Protein AF-A0A6G7Z1Z3-F1 (afdb_monomer)

Radius of gyration: 27.15 Å; Cα contacts (8 Å, |Δi|>4): 662; chains: 1; bounding box: 55×38×84 Å

Structure (mmCIF, N/CA/C/O backbone):
data_AF-A0A6G7Z1Z3-F1
#
_entry.id   AF-A0A6G7Z1Z3-F1
#
loop_
_atom_site.group_PDB
_atom_site.id
_atom_site.type_symbol
_atom_site.label_atom_id
_atom_site.label_alt_id
_atom_site.label_comp_id
_atom_site.label_asym_id
_atom_site.label_entity_id
_atom_site.label_seq_id
_atom_site.pdbx_PDB_ins_code
_atom_site.Cartn_x
_atom_site.Cartn_y
_atom_site.Cartn_z
_atom_site.occupancy
_atom_site.B_iso_or_equiv
_atom_site.auth_seq_id
_atom_site.auth_comp_id
_atom_site.auth_asym_id
_atom_site.auth_atom_id
_atom_site.pdbx_PDB_model_num
ATOM 1 N N . MET A 1 1 ? 10.484 -21.805 -19.078 1.00 59.44 1 MET A N 1
ATOM 2 C CA . MET A 1 1 ? 10.162 -20.365 -18.979 1.00 59.44 1 MET A CA 1
ATOM 3 C C . MET A 1 1 ? 9.114 -20.215 -17.897 1.00 59.44 1 MET A C 1
ATOM 5 O O . MET A 1 1 ? 8.210 -21.042 -17.858 1.00 59.44 1 MET A O 1
ATOM 9 N N . THR A 1 2 ? 9.257 -19.247 -16.996 1.00 72.44 2 THR A N 1
ATOM 10 C CA . THR A 1 2 ? 8.238 -18.978 -15.974 1.00 72.44 2 THR A CA 1
ATOM 11 C C . THR A 1 2 ? 6.955 -18.505 -16.656 1.00 72.44 2 THR A C 1
ATOM 13 O O . THR A 1 2 ? 7.028 -17.717 -17.598 1.00 72.44 2 THR A O 1
ATOM 16 N N . ALA A 1 3 ? 5.796 -19.005 -16.225 1.00 88.25 3 ALA A N 1
ATOM 17 C CA . ALA A 1 3 ? 4.517 -18.571 -16.777 1.00 88.25 3 ALA A CA 1
ATOM 18 C C . ALA A 1 3 ? 4.309 -17.073 -16.505 1.00 88.25 3 ALA A C 1
ATOM 20 O O . ALA A 1 3 ? 4.521 -16.610 -15.384 1.00 88.25 3 ALA A O 1
ATOM 21 N N . LEU A 1 4 ? 3.923 -16.322 -17.537 1.00 92.00 4 LEU A N 1
ATOM 22 C CA . LEU A 1 4 ? 3.578 -14.911 -17.395 1.00 92.00 4 LEU A CA 1
ATOM 23 C C . LEU A 1 4 ? 2.209 -14.771 -16.716 1.00 92.00 4 LEU A C 1
ATOM 25 O O . LEU A 1 4 ? 1.325 -15.604 -16.916 1.00 92.00 4 LEU A O 1
ATOM 29 N N . VAL A 1 5 ? 2.032 -13.695 -15.958 1.00 93.56 5 VAL A N 1
ATOM 30 C CA . VAL A 1 5 ? 0.804 -13.361 -15.229 1.00 93.56 5 VAL A CA 1
ATOM 31 C C . VAL A 1 5 ? 0.096 -12.216 -15.942 1.00 93.56 5 VAL A C 1
ATOM 33 O O . VAL A 1 5 ? 0.730 -11.224 -16.305 1.00 93.56 5 VAL A O 1
ATOM 36 N N . GLU A 1 6 ? -1.210 -12.354 -16.154 1.00 94.88 6 GLU A N 1
ATOM 37 C CA . GLU A 1 6 ? -2.049 -11.298 -16.721 1.00 94.88 6 GLU A CA 1
ATOM 38 C C . GLU A 1 6 ? -2.340 -10.226 -15.664 1.00 94.88 6 GLU A C 1
ATOM 40 O O . GLU A 1 6 ? -2.821 -10.534 -14.577 1.00 94.88 6 GLU A O 1
ATOM 45 N N . VAL A 1 7 ? -2.024 -8.970 -15.982 1.00 93.81 7 VAL A N 1
ATOM 46 C CA . VAL A 1 7 ? -2.211 -7.811 -15.086 1.00 93.81 7 VAL A CA 1
ATOM 47 C C . VAL A 1 7 ? -3.217 -6.796 -15.624 1.00 93.81 7 VAL A C 1
ATOM 49 O O . VAL A 1 7 ? -3.712 -5.955 -14.879 1.00 93.81 7 VAL A O 1
ATOM 52 N N . ALA A 1 8 ? -3.534 -6.877 -16.915 1.00 91.00 8 ALA A N 1
ATOM 53 C CA . ALA A 1 8 ? -4.652 -6.193 -17.544 1.00 91.00 8 ALA A CA 1
ATOM 54 C C . ALA A 1 8 ? -5.062 -6.954 -18.811 1.00 91.00 8 ALA A C 1
ATOM 56 O O . ALA A 1 8 ? -4.273 -7.733 -19.327 1.00 91.00 8 ALA A O 1
ATOM 57 N N . SER A 1 9 ? -6.260 -6.657 -19.314 1.00 87.88 9 SER A N 1
ATOM 58 C CA . SER A 1 9 ? -6.684 -6.644 -20.722 1.00 87.88 9 SER A CA 1
ATOM 59 C C . SER A 1 9 ? -5.787 -7.115 -21.870 1.00 87.88 9 SER A C 1
ATOM 61 O O . SER A 1 9 ? -5.909 -6.392 -22.840 1.00 87.88 9 SER A O 1
ATOM 63 N N . ASP A 1 10 ? -5.065 -8.251 -21.868 1.00 87.38 10 ASP A N 1
ATOM 64 C CA . ASP A 1 10 ? -4.018 -8.666 -22.854 1.00 87.38 10 ASP A CA 1
ATOM 65 C C . ASP A 1 10 ? -2.555 -8.363 -22.450 1.00 87.38 10 ASP A C 1
ATOM 67 O O . ASP A 1 10 ? -1.608 -8.681 -23.175 1.00 87.38 10 ASP A O 1
ATOM 71 N N . ARG A 1 11 ? -2.342 -7.751 -21.285 1.00 94.00 11 ARG A N 1
ATOM 72 C CA . ARG A 1 11 ? -1.031 -7.352 -20.772 1.00 94.00 11 ARG A CA 1
ATOM 73 C C . ARG A 1 11 ? -0.548 -8.373 -19.767 1.00 94.00 11 ARG A C 1
ATOM 75 O O . ARG A 1 11 ? -1.181 -8.622 -18.740 1.00 94.00 11 ARG A O 1
ATOM 82 N N . ARG A 1 12 ? 0.619 -8.934 -20.056 1.00 95.50 12 ARG A N 1
ATOM 83 C CA . ARG A 1 12 ? 1.263 -9.933 -19.210 1.00 95.50 12 ARG A CA 1
ATOM 84 C C . ARG A 1 12 ? 2.611 -9.437 -18.720 1.00 95.50 12 ARG A C 1
ATOM 86 O O . ARG A 1 12 ? 3.274 -8.674 -19.422 1.00 95.50 12 ARG A O 1
ATOM 93 N N . LEU A 1 13 ? 3.022 -9.887 -17.544 1.00 95.81 13 LEU A N 1
ATOM 94 C CA . LEU A 1 13 ? 4.323 -9.616 -16.929 1.00 95.81 13 LEU A CA 1
ATOM 95 C C . LEU A 1 13 ? 4.897 -10.911 -16.343 1.00 95.81 13 LEU A C 1
ATOM 97 O O . LEU A 1 13 ? 4.166 -11.882 -16.139 1.00 95.81 13 LEU A O 1
ATOM 101 N N . ALA A 1 14 ? 6.196 -10.945 -16.050 1.00 93.81 14 ALA A N 1
ATOM 102 C CA . ALA A 1 14 ? 6.745 -12.028 -15.236 1.00 93.81 14 ALA A CA 1
ATOM 103 C C . ALA A 1 14 ? 6.134 -11.987 -13.816 1.00 93.81 14 ALA A C 1
ATOM 105 O O . ALA A 1 14 ? 5.700 -10.918 -13.382 1.00 93.81 14 ALA A O 1
ATOM 106 N N . PRO A 1 15 ? 6.095 -13.104 -13.061 1.00 91.38 15 PRO A N 1
ATOM 107 C CA . PRO A 1 15 ? 5.333 -13.162 -11.809 1.00 91.38 15 PRO A CA 1
ATOM 108 C C . PRO A 1 15 ? 5.695 -12.106 -10.760 1.00 91.38 15 PRO A C 1
ATOM 110 O O . PRO A 1 15 ? 4.797 -11.503 -10.182 1.00 91.38 15 PRO A O 1
ATOM 113 N N . ALA A 1 16 ? 6.987 -11.854 -10.528 1.00 88.94 16 ALA A N 1
ATOM 114 C CA . ALA A 1 16 ? 7.417 -10.849 -9.553 1.00 88.94 16 ALA A CA 1
ATOM 115 C C . ALA A 1 16 ? 7.032 -9.415 -9.988 1.00 88.94 16 ALA A C 1
ATOM 117 O O . ALA A 1 16 ? 6.306 -8.764 -9.235 1.00 88.94 16 ALA A O 1
ATOM 118 N N . PRO A 1 17 ? 7.378 -8.948 -11.210 1.00 93.81 17 PRO A N 1
ATOM 119 C CA . PRO A 1 17 ? 6.872 -7.672 -11.715 1.00 93.81 17 PRO A CA 1
ATOM 120 C C . PRO A 1 17 ? 5.338 -7.568 -11.681 1.00 93.81 17 PRO A C 1
ATOM 122 O O . PRO A 1 17 ? 4.797 -6.536 -11.289 1.00 93.81 17 PRO A O 1
ATOM 125 N N . ALA A 1 18 ? 4.620 -8.638 -12.040 1.00 94.12 18 ALA A N 1
ATOM 126 C CA . ALA A 1 18 ? 3.159 -8.662 -12.008 1.00 94.12 18 ALA A CA 1
ATOM 127 C C . ALA A 1 18 ? 2.607 -8.427 -10.598 1.00 94.12 18 ALA A C 1
ATOM 129 O O . ALA A 1 18 ? 1.737 -7.578 -10.412 1.00 94.12 18 ALA A O 1
ATOM 130 N N . SER A 1 19 ? 3.145 -9.144 -9.609 1.00 88.88 19 SER A N 1
ATOM 131 C CA . SER A 1 19 ? 2.764 -8.997 -8.204 1.00 88.88 19 SER A CA 1
ATOM 132 C C . SER A 1 19 ? 2.990 -7.569 -7.707 1.00 88.88 19 SER A C 1
ATOM 134 O O . SER A 1 19 ? 2.113 -6.988 -7.072 1.00 88.88 19 SER A O 1
ATOM 136 N N . ASP A 1 20 ? 4.143 -6.978 -8.020 1.00 90.75 20 ASP A N 1
ATOM 137 C CA . ASP A 1 20 ? 4.467 -5.618 -7.591 1.00 90.75 20 ASP A CA 1
ATOM 138 C C . ASP A 1 20 ? 3.619 -4.551 -8.304 1.00 90.75 20 ASP A C 1
ATOM 140 O O . ASP A 1 20 ? 3.225 -3.563 -7.683 1.00 90.75 20 ASP A O 1
ATOM 144 N N . TYR A 1 21 ? 3.287 -4.749 -9.586 1.00 94.19 21 TYR A N 1
ATOM 145 C CA . TYR A 1 21 ? 2.355 -3.877 -10.307 1.00 94.19 21 TYR A CA 1
ATOM 146 C C . TYR A 1 21 ? 0.944 -3.930 -9.703 1.00 94.19 21 TYR A C 1
ATOM 148 O O . TYR A 1 21 ? 0.348 -2.887 -9.441 1.00 94.19 21 TYR A O 1
ATOM 156 N N . LEU A 1 22 ? 0.421 -5.129 -9.426 1.00 92.00 22 LEU A N 1
ATOM 157 C CA . LEU A 1 22 ? -0.894 -5.295 -8.800 1.00 92.00 22 LEU A CA 1
ATOM 158 C C . LEU A 1 22 ? -0.929 -4.678 -7.394 1.00 92.00 22 LEU A C 1
ATOM 160 O O . LEU A 1 22 ? -1.883 -3.974 -7.065 1.00 92.00 22 LEU A O 1
ATOM 164 N N . ARG A 1 23 ? 0.146 -4.829 -6.606 1.00 86.06 23 ARG A N 1
ATOM 165 C CA . ARG A 1 23 ? 0.277 -4.168 -5.296 1.00 86.06 23 ARG A CA 1
ATOM 166 C C . ARG A 1 23 ? 0.253 -2.642 -5.419 1.00 86.06 23 ARG A C 1
ATOM 168 O O . ARG A 1 23 ? -0.360 -1.970 -4.593 1.00 86.06 23 ARG A O 1
ATOM 175 N N . ALA A 1 24 ? 0.874 -2.077 -6.457 1.00 90.19 24 ALA A N 1
ATOM 176 C CA . ALA A 1 24 ? 0.793 -0.642 -6.720 1.00 90.19 24 ALA A CA 1
ATOM 177 C C . ALA A 1 24 ? -0.657 -0.192 -6.992 1.00 90.19 24 ALA A C 1
ATOM 179 O O . ALA A 1 24 ? -1.088 0.828 -6.448 1.00 90.19 24 ALA A O 1
ATOM 180 N N . LEU A 1 25 ? -1.433 -0.965 -7.767 1.00 92.38 25 LEU A N 1
ATOM 181 C CA . LEU A 1 25 ? -2.852 -0.674 -8.026 1.00 92.38 25 LEU A CA 1
ATOM 182 C C . LEU A 1 25 ? -3.694 -0.705 -6.744 1.00 92.38 25 LEU A C 1
ATOM 184 O O . LEU A 1 25 ? -4.474 0.216 -6.500 1.00 92.38 25 LEU A O 1
ATOM 188 N N . GLU A 1 26 ? -3.507 -1.719 -5.895 1.00 83.06 26 GLU A N 1
ATOM 189 C CA . GLU A 1 26 ? -4.196 -1.830 -4.598 1.00 83.06 26 GLU A CA 1
ATOM 190 C C . GLU A 1 26 ? -3.936 -0.619 -3.688 1.00 83.06 26 GLU A C 1
ATOM 192 O O . GLU A 1 26 ? -4.795 -0.215 -2.899 1.00 83.06 26 GLU A O 1
ATOM 197 N N . LEU A 1 27 ? -2.767 0.007 -3.838 1.00 79.94 27 LEU A N 1
ATOM 198 C CA . LEU A 1 27 ? -2.336 1.169 -3.063 1.00 79.94 27 LEU A CA 1
ATOM 199 C C . LEU A 1 27 ? -2.654 2.512 -3.728 1.00 79.94 27 LEU A C 1
ATOM 201 O O . LEU A 1 27 ? -2.237 3.565 -3.238 1.00 79.94 27 LEU A O 1
ATOM 205 N N . GLY A 1 28 ? -3.470 2.483 -4.783 1.00 86.88 28 GLY A N 1
ATOM 206 C CA . GLY A 1 28 ? -4.055 3.666 -5.401 1.00 86.88 28 GLY A CA 1
ATOM 207 C C . GLY A 1 28 ? -3.309 4.178 -6.627 1.00 86.88 28 GLY A C 1
ATOM 208 O O . GLY A 1 28 ? -3.592 5.298 -7.059 1.00 86.88 28 GLY A O 1
ATOM 209 N N . ALA A 1 29 ? -2.384 3.402 -7.202 1.00 92.56 29 ALA A N 1
ATOM 210 C CA . ALA A 1 29 ? -1.885 3.703 -8.536 1.00 92.56 29 ALA A CA 1
ATOM 211 C C . ALA A 1 29 ? -3.054 3.654 -9.537 1.00 92.56 29 ALA A C 1
ATOM 213 O O . ALA A 1 29 ? -3.810 2.677 -9.546 1.00 92.56 29 ALA A O 1
ATOM 214 N N . PRO A 1 30 ? -3.235 4.678 -10.390 1.00 95.56 30 PRO A N 1
ATOM 215 C CA . PRO A 1 30 ? -4.204 4.591 -11.470 1.00 95.56 30 PRO A CA 1
ATOM 216 C C . PRO A 1 30 ? -3.887 3.386 -12.373 1.00 95.56 30 PRO A C 1
ATOM 218 O O . PRO A 1 30 ? -2.711 3.140 -12.655 1.00 95.56 30 PRO A O 1
ATOM 221 N N . PRO A 1 31 ? -4.895 2.638 -12.851 1.00 94.56 31 PRO A N 1
ATOM 222 C CA . PRO A 1 31 ? -4.656 1.560 -13.799 1.00 94.56 31 PRO A CA 1
ATOM 223 C C . PRO A 1 31 ? -4.208 2.128 -15.149 1.00 94.56 31 PRO A C 1
ATOM 225 O O . PRO A 1 31 ? -4.584 3.238 -15.532 1.00 94.56 31 PRO A O 1
ATOM 228 N N . GLY A 1 32 ? -3.434 1.346 -15.897 1.00 94.88 32 GLY A N 1
ATOM 229 C CA . GLY A 1 32 ? -3.027 1.707 -17.252 1.00 94.88 32 GLY A CA 1
ATOM 230 C C . GLY A 1 32 ? -1.699 1.079 -17.645 1.00 94.88 32 GLY A C 1
ATOM 231 O O . GLY A 1 32 ? -0.694 1.262 -16.963 1.00 94.88 32 GLY A O 1
ATOM 232 N N . ILE A 1 33 ? -1.702 0.360 -18.765 1.00 96.12 33 ILE A N 1
ATOM 233 C CA . ILE A 1 33 ? -0.509 -0.193 -19.408 1.00 96.12 33 ILE A CA 1
ATOM 234 C C . ILE A 1 33 ? -0.691 -0.038 -20.916 1.00 96.12 33 ILE A C 1
ATOM 236 O O . ILE A 1 33 ? -1.582 -0.645 -21.511 1.00 96.12 33 ILE A O 1
ATOM 240 N N . THR A 1 34 ? 0.179 0.743 -21.545 1.00 94.56 34 THR A N 1
ATOM 241 C CA . THR A 1 34 ? 0.229 0.871 -23.003 1.00 94.56 34 THR A CA 1
ATOM 242 C C . THR A 1 34 ? 0.891 -0.358 -23.621 1.00 94.56 34 THR A C 1
ATOM 244 O O . THR A 1 34 ? 0.380 -0.892 -24.602 1.00 94.56 34 THR A O 1
ATOM 247 N N . SER A 1 35 ? 1.990 -0.835 -23.028 1.00 93.50 35 SER A N 1
ATOM 248 C CA . SER A 1 35 ? 2.729 -2.024 -23.478 1.00 93.50 35 SER A CA 1
ATOM 249 C C . SER A 1 35 ? 3.392 -2.728 -22.285 1.00 93.50 35 SER A C 1
ATOM 251 O O . SER A 1 35 ? 3.789 -2.073 -21.327 1.00 93.50 35 SER A O 1
ATOM 253 N N . ALA A 1 36 ? 3.457 -4.061 -22.307 1.00 93.81 36 ALA A N 1
ATOM 254 C CA . ALA A 1 36 ? 4.053 -4.894 -21.253 1.00 93.81 36 ALA A CA 1
ATOM 255 C C . ALA A 1 36 ? 4.900 -5.993 -21.900 1.00 93.81 36 ALA A C 1
ATOM 257 O O . ALA A 1 36 ? 5.771 -5.665 -22.700 1.00 93.81 36 ALA A O 1
ATOM 258 N N . THR A 1 37 ? 4.668 -7.279 -21.616 1.00 93.69 37 THR A N 1
ATOM 259 C CA . THR A 1 37 ? 5.417 -8.325 -22.321 1.00 93.69 37 THR A CA 1
ATOM 260 C C . THR A 1 37 ? 5.184 -8.247 -23.828 1.00 93.69 37 THR A C 1
ATOM 262 O O . THR A 1 37 ? 4.038 -8.118 -24.254 1.00 93.69 37 THR A O 1
ATOM 265 N N . ARG A 1 38 ? 6.258 -8.355 -24.614 1.00 91.00 38 ARG A N 1
ATOM 266 C CA . ARG A 1 38 ? 6.203 -8.469 -26.079 1.00 91.00 38 ARG A CA 1
ATOM 267 C C . ARG A 1 38 ? 6.671 -9.846 -26.508 1.00 91.00 38 ARG A C 1
ATOM 269 O O . ARG A 1 38 ? 7.649 -10.364 -25.964 1.00 91.00 38 ARG A O 1
ATOM 276 N N . ASP A 1 39 ? 5.998 -10.416 -27.498 1.00 90.56 39 ASP A N 1
ATOM 277 C CA . ASP A 1 39 ? 6.482 -11.632 -28.149 1.00 90.56 39 ASP A CA 1
ATOM 278 C C . ASP A 1 39 ? 7.799 -11.329 -28.898 1.00 90.56 39 ASP A C 1
ATOM 280 O O . ASP A 1 39 ? 7.933 -10.242 -29.474 1.00 90.56 39 ASP A O 1
ATOM 284 N N . PRO A 1 40 ? 8.778 -12.251 -28.945 1.00 91.19 40 PRO A N 1
ATOM 285 C CA . PRO A 1 40 ? 9.987 -12.063 -29.746 1.00 91.19 40 PRO A CA 1
ATOM 286 C C . PRO A 1 40 ? 9.718 -11.638 -31.202 1.00 91.19 40 PRO A C 1
ATOM 288 O O . PRO A 1 40 ? 10.450 -10.812 -31.749 1.00 91.19 40 PRO A O 1
ATOM 291 N N . ALA A 1 41 ? 8.657 -12.140 -31.840 1.00 92.88 41 ALA A N 1
ATOM 292 C CA . ALA A 1 41 ? 8.271 -11.744 -33.194 1.00 92.88 41 ALA A CA 1
ATOM 293 C C . ALA A 1 41 ? 7.771 -10.290 -33.265 1.00 92.88 41 ALA A C 1
ATOM 295 O O . ALA A 1 41 ? 8.093 -9.561 -34.209 1.00 92.88 41 ALA A O 1
ATOM 296 N N . GLU A 1 42 ? 7.028 -9.840 -32.253 1.00 91.31 42 GLU A N 1
ATOM 297 C CA . GLU A 1 42 ? 6.586 -8.449 -32.119 1.00 91.31 42 GLU A CA 1
ATOM 298 C C . GLU A 1 42 ? 7.781 -7.512 -31.897 1.00 91.31 42 GLU A C 1
ATOM 300 O O . GLU A 1 42 ? 7.873 -6.454 -32.527 1.00 91.31 42 GLU A O 1
ATOM 305 N N . GLN A 1 43 ? 8.742 -7.920 -31.063 1.00 94.44 43 GLN A N 1
ATOM 306 C CA . GLN A 1 43 ? 9.971 -7.162 -30.838 1.00 94.44 43 GLN A CA 1
ATOM 307 C C . GLN A 1 43 ? 10.798 -7.040 -32.125 1.00 94.44 43 GLN A C 1
ATOM 309 O O . GLN A 1 43 ? 11.270 -5.948 -32.442 1.00 94.44 43 GLN A O 1
ATOM 314 N N . ILE A 1 44 ? 10.940 -8.125 -32.895 1.00 94.94 44 ILE A N 1
ATOM 315 C CA . ILE A 1 44 ? 11.617 -8.101 -34.202 1.00 94.94 44 ILE A CA 1
ATOM 316 C C . ILE A 1 44 ? 10.902 -7.145 -35.156 1.00 94.94 44 ILE A C 1
ATOM 318 O O . ILE A 1 44 ? 11.548 -6.300 -35.772 1.00 94.94 44 ILE A O 1
ATOM 322 N N . THR A 1 45 ? 9.576 -7.244 -35.253 1.00 94.69 45 THR A N 1
ATOM 323 C CA . THR A 1 45 ? 8.773 -6.389 -36.139 1.00 94.69 45 THR A CA 1
ATOM 324 C C . THR A 1 45 ? 8.935 -4.916 -35.769 1.00 94.69 45 THR A C 1
ATOM 326 O O . THR A 1 45 ? 9.205 -4.082 -36.629 1.00 94.69 45 THR A O 1
ATOM 329 N N . THR A 1 46 ? 8.862 -4.595 -34.477 1.00 91.19 46 THR A N 1
ATOM 330 C CA . THR A 1 46 ? 9.016 -3.225 -33.971 1.00 91.19 46 THR A CA 1
ATOM 331 C C . THR A 1 46 ? 10.430 -2.689 -34.192 1.00 91.19 46 THR A C 1
ATOM 333 O O . THR A 1 46 ? 10.602 -1.519 -34.533 1.00 91.19 46 THR A O 1
ATOM 336 N N . PHE A 1 47 ? 11.451 -3.534 -34.026 1.00 94.94 47 PHE A N 1
ATOM 337 C CA . PHE A 1 47 ? 12.837 -3.173 -34.312 1.00 94.94 47 PHE A CA 1
ATOM 338 C C . PHE A 1 47 ? 13.019 -2.856 -35.800 1.00 94.94 47 PHE A C 1
ATOM 340 O O . PHE A 1 47 ? 13.546 -1.801 -36.138 1.00 94.94 47 PHE A O 1
ATOM 347 N N . LEU A 1 48 ? 12.518 -3.708 -36.694 1.00 95.69 48 LEU A N 1
ATOM 348 C CA . LEU A 1 48 ? 12.653 -3.521 -38.141 1.00 95.69 48 LEU A CA 1
ATOM 349 C C . LEU A 1 48 ? 11.788 -2.374 -38.702 1.00 95.69 48 LEU A C 1
ATOM 351 O O . LEU A 1 48 ? 12.174 -1.780 -39.702 1.00 95.69 48 LEU A O 1
ATOM 355 N N . ASP A 1 49 ? 10.683 -1.986 -38.047 1.00 95.38 49 ASP A N 1
ATOM 356 C CA . ASP A 1 49 ? 9.930 -0.757 -38.390 1.00 95.38 49 ASP A CA 1
ATOM 357 C C . ASP A 1 49 ? 10.761 0.516 -38.149 1.00 95.38 49 ASP A C 1
ATOM 359 O O . ASP A 1 49 ? 10.534 1.560 -38.761 1.00 95.38 49 ASP A O 1
ATOM 363 N N . ARG A 1 50 ? 11.729 0.457 -37.225 1.00 94.88 50 ARG A N 1
ATOM 364 C CA . ARG A 1 50 ? 12.492 1.633 -36.784 1.00 94.88 50 ARG A CA 1
ATOM 365 C C . ARG A 1 50 ? 13.959 1.612 -37.168 1.00 94.88 50 ARG A C 1
ATOM 367 O O . ARG A 1 50 ? 14.596 2.664 -37.092 1.00 94.88 50 ARG A O 1
ATOM 374 N N . TYR A 1 51 ? 14.481 0.464 -37.580 1.00 96.81 51 TYR A N 1
ATOM 375 C CA . TYR A 1 51 ? 15.881 0.253 -37.910 1.00 96.81 51 TYR A CA 1
ATOM 376 C C . TYR A 1 51 ? 16.028 -0.419 -39.272 1.00 96.81 51 TYR A C 1
ATOM 378 O O . TYR A 1 51 ? 15.283 -1.328 -39.624 1.00 96.81 51 TYR A O 1
ATOM 386 N N . ARG A 1 52 ? 17.067 -0.025 -40.011 1.00 97.25 52 ARG A N 1
ATOM 387 C CA . ARG A 1 52 ? 17.506 -0.706 -41.238 1.00 97.25 52 ARG A CA 1
ATOM 388 C C . ARG A 1 52 ? 18.950 -1.185 -41.098 1.00 97.25 52 ARG A C 1
ATOM 390 O O . ARG A 1 52 ? 19.683 -0.610 -40.290 1.00 97.25 52 ARG A O 1
ATOM 397 N N . PRO A 1 53 ? 19.402 -2.158 -41.906 1.00 97.81 53 PRO A N 1
ATOM 398 C CA . PRO A 1 53 ? 20.821 -2.467 -42.012 1.00 97.81 53 PRO A CA 1
ATOM 399 C C . PRO A 1 53 ? 21.637 -1.221 -42.382 1.00 97.81 53 PRO A C 1
ATOM 401 O O . PRO A 1 53 ? 21.221 -0.410 -43.219 1.00 97.81 53 PRO A O 1
ATOM 404 N N . ALA A 1 54 ? 22.792 -1.062 -41.743 1.00 96.81 54 ALA A N 1
ATOM 405 C CA . ALA A 1 54 ? 23.760 -0.023 -42.063 1.00 96.81 54 ALA A CA 1
ATOM 406 C C . ALA A 1 54 ? 24.316 -0.250 -43.478 1.00 96.81 54 ALA A C 1
ATOM 408 O O . ALA A 1 54 ? 24.640 -1.376 -43.851 1.00 96.81 54 ALA A O 1
ATOM 409 N N . THR A 1 55 ? 24.435 0.817 -44.265 1.00 95.69 55 THR A N 1
ATOM 410 C CA . THR A 1 55 ? 24.955 0.747 -45.646 1.00 95.69 55 THR A CA 1
ATOM 411 C C . THR A 1 55 ? 26.481 0.688 -45.699 1.00 95.69 55 THR A C 1
ATOM 413 O O . THR A 1 55 ? 27.056 0.220 -46.678 1.00 95.69 55 THR A O 1
ATOM 416 N N . SER A 1 56 ? 27.145 1.140 -44.636 1.00 95.12 56 SER A N 1
ATOM 417 C CA . SER A 1 56 ? 28.591 1.083 -44.456 1.00 95.12 56 SER A CA 1
ATOM 418 C C . SER A 1 56 ? 28.933 1.079 -42.962 1.00 95.12 56 SER A C 1
ATOM 420 O O . SER A 1 56 ? 28.059 1.215 -42.103 1.00 95.12 56 SER A O 1
ATOM 422 N N . LYS A 1 57 ? 30.221 0.945 -42.633 1.00 91.19 57 LYS A N 1
ATOM 423 C CA . LYS A 1 57 ? 30.714 1.046 -41.248 1.00 91.19 57 LYS A CA 1
ATOM 424 C C . LYS A 1 57 ? 30.513 2.439 -40.628 1.00 91.19 57 LYS A C 1
ATOM 426 O O . LYS A 1 57 ? 30.378 2.537 -39.411 1.00 91.19 57 LYS A O 1
ATOM 431 N N . ASP A 1 58 ? 30.478 3.477 -41.464 1.00 95.25 58 ASP A N 1
ATOM 432 C CA . ASP A 1 58 ? 30.388 4.885 -41.058 1.00 95.25 58 ASP A CA 1
ATOM 433 C C . ASP A 1 58 ? 28.929 5.377 -41.028 1.00 95.25 58 ASP A C 1
ATOM 435 O O . ASP A 1 58 ? 28.639 6.483 -40.578 1.00 95.25 58 ASP A O 1
ATOM 439 N N . ASP A 1 59 ? 27.988 4.541 -41.473 1.00 95.31 59 ASP A N 1
ATOM 440 C CA . ASP A 1 59 ? 26.560 4.803 -41.366 1.00 95.31 59 ASP A CA 1
ATOM 441 C C . ASP A 1 59 ? 26.122 4.691 -39.896 1.00 95.31 59 ASP A C 1
ATOM 443 O O . ASP A 1 59 ? 26.194 3.628 -39.260 1.00 95.31 59 ASP A O 1
ATOM 447 N N . VAL A 1 60 ? 25.687 5.825 -39.352 1.00 93.06 60 VAL A N 1
ATOM 448 C CA . VAL A 1 60 ? 25.116 5.963 -38.003 1.00 93.06 60 VAL A CA 1
ATOM 449 C C . VAL A 1 60 ? 23.624 6.304 -38.044 1.00 93.06 60 VAL A C 1
ATOM 451 O O . VAL A 1 60 ? 22.985 6.430 -37.002 1.00 93.06 60 VAL A O 1
ATOM 454 N N . GLY A 1 61 ? 23.049 6.428 -39.245 1.00 92.94 61 GLY A N 1
ATOM 455 C CA . GLY A 1 61 ? 21.680 6.885 -39.445 1.00 92.94 61 GLY A CA 1
ATOM 456 C C . GLY A 1 61 ? 21.428 8.336 -38.998 1.00 92.94 61 GLY A C 1
ATOM 457 O O . GLY A 1 61 ? 22.290 8.988 -38.411 1.00 92.94 61 GLY A O 1
ATOM 458 N N . PRO A 1 62 ? 20.222 8.864 -39.265 1.00 93.00 62 PRO A N 1
ATOM 459 C CA . PRO A 1 62 ? 19.845 10.237 -38.911 1.00 93.00 62 PRO A CA 1
ATOM 460 C C . PRO A 1 62 ? 19.743 10.502 -37.401 1.00 93.00 62 PRO A C 1
ATOM 462 O O . PRO A 1 62 ? 19.761 11.657 -36.990 1.00 93.00 62 PRO A O 1
ATOM 465 N N . TYR A 1 63 ? 19.624 9.455 -36.580 1.00 89.88 63 TYR A N 1
ATOM 466 C CA . TYR A 1 63 ? 19.457 9.579 -35.127 1.00 89.88 63 TYR A CA 1
ATOM 467 C C . TYR A 1 63 ? 20.706 9.176 -34.331 1.00 89.88 63 TYR A C 1
ATOM 469 O O . TYR A 1 63 ? 20.699 9.292 -33.112 1.00 89.88 63 TYR A O 1
ATOM 477 N N . GLY A 1 64 ? 21.768 8.691 -34.987 1.00 89.44 64 GLY A N 1
ATOM 478 C CA . GLY A 1 64 ? 23.005 8.264 -34.318 1.00 89.44 64 GLY A CA 1
ATOM 479 C C . GLY A 1 64 ? 22.899 6.959 -33.514 1.00 89.44 64 GLY A C 1
ATOM 480 O O . GLY A 1 64 ? 23.898 6.501 -32.965 1.00 89.44 64 GLY A O 1
ATOM 481 N N . ASP A 1 65 ? 21.714 6.345 -33.454 1.00 90.06 65 ASP A N 1
ATOM 482 C CA . ASP A 1 65 ? 21.462 5.099 -32.731 1.00 90.06 65 ASP A CA 1
ATOM 483 C C . ASP A 1 65 ? 21.860 3.881 -33.573 1.00 90.06 65 ASP A C 1
ATOM 485 O O . ASP A 1 65 ? 21.284 3.615 -34.637 1.00 90.06 65 ASP A O 1
ATOM 489 N N . VAL A 1 66 ? 22.807 3.099 -33.053 1.00 91.69 66 VAL A N 1
ATOM 490 C CA . VAL A 1 66 ? 23.375 1.922 -33.717 1.00 91.69 66 VAL A CA 1
ATOM 491 C C . VAL A 1 66 ? 23.203 0.686 -32.839 1.00 91.69 66 VAL A C 1
ATOM 493 O O . VAL A 1 66 ? 23.553 0.700 -31.662 1.00 91.69 66 VAL A O 1
ATOM 496 N N . GLY A 1 67 ? 22.731 -0.411 -33.429 1.00 91.44 67 GLY A N 1
ATOM 497 C CA . GLY A 1 67 ? 22.648 -1.722 -32.780 1.00 91.44 67 GLY A CA 1
ATOM 498 C C . GLY A 1 67 ? 23.242 -2.828 -33.647 1.00 91.44 67 GLY A C 1
ATOM 499 O O . GLY A 1 67 ? 23.372 -2.673 -34.859 1.00 91.44 67 GLY A O 1
ATOM 500 N N . VAL A 1 68 ? 23.596 -3.963 -33.045 1.00 94.06 68 VAL A N 1
ATOM 501 C CA . VAL A 1 68 ? 24.027 -5.163 -33.780 1.00 94.06 68 VAL A CA 1
ATOM 502 C C . VAL A 1 68 ? 23.050 -6.290 -33.493 1.00 94.06 68 VAL A C 1
ATOM 504 O O . VAL A 1 68 ? 22.889 -6.689 -32.345 1.00 94.06 68 VAL A O 1
ATOM 507 N N . TRP A 1 69 ? 22.424 -6.826 -34.539 1.00 95.06 69 TRP A N 1
ATOM 508 C CA . TRP A 1 69 ? 21.499 -7.950 -34.444 1.00 95.06 69 TRP A CA 1
ATOM 509 C C . TRP A 1 69 ? 21.900 -9.041 -35.434 1.00 95.06 69 TRP A C 1
ATOM 511 O O . TRP A 1 69 ? 22.050 -8.777 -36.626 1.00 95.06 69 TRP A O 1
ATOM 521 N N . ARG A 1 70 ? 22.107 -10.270 -34.938 1.00 94.31 70 ARG A N 1
ATOM 522 C CA . ARG A 1 70 ? 22.553 -11.430 -35.742 1.00 94.31 70 ARG A CA 1
ATOM 523 C C . ARG A 1 70 ? 23.795 -11.137 -36.604 1.00 94.31 70 ARG A C 1
ATOM 525 O O . ARG A 1 70 ? 23.869 -11.539 -37.758 1.00 94.31 70 ARG A O 1
ATOM 532 N N . GLY A 1 71 ? 24.758 -10.404 -36.041 1.00 93.19 71 GLY A N 1
ATOM 533 C CA . GLY A 1 71 ? 26.005 -10.032 -36.721 1.00 93.19 71 GLY A CA 1
ATOM 534 C C . GLY A 1 71 ? 25.879 -8.888 -37.734 1.00 93.19 71 GLY A C 1
ATOM 535 O O . GLY A 1 71 ? 26.886 -8.475 -38.300 1.00 93.19 71 GLY A O 1
ATOM 536 N N . VAL A 1 72 ? 24.679 -8.339 -37.940 1.00 95.44 72 VAL A N 1
ATOM 537 C CA . VAL A 1 72 ? 24.437 -7.212 -38.846 1.00 95.44 72 VAL A CA 1
ATOM 538 C C . VAL A 1 72 ? 24.279 -5.929 -38.035 1.00 95.44 72 VAL A C 1
ATOM 540 O O . VAL A 1 72 ? 23.559 -5.898 -37.036 1.00 95.44 72 VAL A O 1
ATOM 543 N N . ARG A 1 73 ? 24.958 -4.860 -38.461 1.00 96.50 73 ARG A N 1
ATOM 544 C CA . ARG A 1 73 ? 24.815 -3.514 -37.891 1.00 96.50 73 ARG A CA 1
ATOM 545 C C . ARG A 1 73 ? 23.535 -2.873 -38.423 1.00 96.50 73 ARG A C 1
ATOM 547 O O . ARG A 1 73 ? 23.317 -2.849 -39.630 1.00 96.50 73 ARG A O 1
ATOM 554 N N . TYR A 1 74 ? 22.725 -2.330 -37.530 1.00 97.31 74 TYR A N 1
ATOM 555 C CA . TYR A 1 74 ? 21.483 -1.627 -37.821 1.00 97.31 74 TYR A CA 1
ATOM 556 C C . TYR A 1 74 ? 21.566 -0.185 -37.330 1.00 97.31 74 TYR A C 1
ATOM 558 O O . TYR A 1 74 ? 22.144 0.078 -36.276 1.00 97.31 74 TYR A O 1
ATOM 566 N N . VAL A 1 75 ? 20.955 0.730 -38.079 1.00 95.88 75 VAL A N 1
ATOM 567 C CA . VAL A 1 75 ? 20.848 2.151 -37.731 1.00 95.88 75 VAL A CA 1
ATOM 568 C C . VAL A 1 75 ? 19.389 2.564 -37.654 1.00 95.88 75 VAL A C 1
ATOM 570 O O . VAL A 1 75 ? 18.565 2.125 -38.464 1.00 95.88 75 VAL A O 1
ATOM 573 N N . ARG A 1 76 ? 19.064 3.408 -36.678 1.00 95.00 76 ARG A N 1
ATOM 574 C CA . ARG A 1 76 ? 17.704 3.918 -36.503 1.00 95.00 76 ARG A CA 1
ATOM 575 C C . ARG A 1 76 ? 17.345 4.894 -37.618 1.00 95.00 76 ARG A C 1
ATOM 577 O O . ARG A 1 76 ? 18.122 5.781 -37.961 1.00 95.00 76 ARG A O 1
ATOM 584 N N . ILE A 1 77 ? 16.126 4.767 -38.126 1.00 94.19 77 ILE A N 1
ATOM 585 C CA . ILE A 1 77 ? 15.559 5.594 -39.200 1.00 94.19 77 ILE A CA 1
ATOM 586 C C . ILE A 1 77 ? 14.224 6.245 -38.831 1.00 94.19 77 ILE A C 1
ATOM 588 O O . ILE A 1 77 ? 13.681 7.003 -39.626 1.00 94.19 77 ILE A O 1
ATOM 592 N N . SER A 1 78 ? 13.693 5.981 -37.634 1.00 90.88 78 SER A N 1
ATOM 593 C CA . SER A 1 78 ? 12.367 6.446 -37.215 1.00 90.88 78 SER A CA 1
ATOM 594 C C . SER A 1 78 ? 12.410 7.384 -36.010 1.00 90.88 78 SER A C 1
ATOM 596 O O . SER A 1 78 ? 13.078 7.112 -35.011 1.00 90.88 78 SER A O 1
ATOM 598 N N . ALA A 1 79 ? 11.609 8.451 -36.044 1.00 85.62 79 ALA A N 1
ATOM 599 C CA . ALA A 1 79 ? 11.454 9.392 -34.933 1.00 85.62 79 ALA A CA 1
ATOM 600 C C . ALA A 1 79 ? 10.699 8.811 -33.717 1.00 85.62 79 ALA A C 1
ATOM 602 O O . ALA A 1 79 ? 10.730 9.420 -32.655 1.00 85.62 79 ALA A O 1
ATOM 603 N N . LYS A 1 80 ? 10.063 7.634 -33.832 1.00 83.00 80 LYS A N 1
ATOM 604 C CA . LYS A 1 80 ? 9.167 7.038 -32.811 1.00 83.00 80 LYS A CA 1
ATOM 605 C C . LYS A 1 80 ? 9.846 6.574 -31.497 1.00 83.00 80 LYS A C 1
ATOM 607 O O . LYS A 1 80 ? 9.204 5.888 -30.710 1.00 83.00 80 LYS A O 1
ATOM 612 N N . GLY A 1 81 ? 11.114 6.909 -31.262 1.00 78.88 81 GLY A N 1
ATOM 613 C CA . GLY A 1 81 ? 11.918 6.429 -30.127 1.00 78.88 81 GLY A CA 1
ATOM 614 C C . GLY A 1 81 ? 12.786 5.212 -30.459 1.00 78.88 81 GLY A C 1
ATOM 615 O O . GLY A 1 81 ? 12.656 4.615 -31.537 1.00 78.88 81 GLY A O 1
ATOM 616 N N . THR A 1 82 ? 13.683 4.857 -29.540 1.00 85.75 82 THR A N 1
ATOM 617 C CA . THR A 1 82 ? 14.582 3.707 -29.686 1.00 85.75 82 THR A CA 1
ATOM 618 C C . THR A 1 82 ? 13.838 2.396 -29.452 1.00 85.75 82 THR A C 1
ATOM 620 O O . THR A 1 82 ? 12.716 2.357 -28.950 1.00 85.75 82 THR A O 1
ATOM 623 N N . VAL A 1 83 ? 14.423 1.295 -29.917 1.00 89.19 83 VAL A N 1
ATOM 624 C CA . VAL A 1 83 ? 13.905 -0.057 -29.683 1.00 89.19 83 VAL A CA 1
ATOM 625 C C . VAL A 1 83 ? 15.100 -0.935 -29.374 1.00 89.19 83 VAL A C 1
ATOM 627 O O . VAL A 1 83 ? 16.075 -0.937 -30.126 1.00 89.19 83 VAL A O 1
ATOM 630 N N . ALA A 1 84 ? 15.030 -1.676 -28.271 1.00 90.50 84 ALA A N 1
ATOM 631 C CA . ALA A 1 84 ? 16.067 -2.634 -27.921 1.00 90.50 84 ALA A CA 1
ATOM 632 C C . ALA A 1 84 ? 16.271 -3.659 -29.048 1.00 90.50 84 ALA A C 1
ATOM 634 O O . ALA A 1 84 ? 15.316 -4.088 -29.707 1.00 90.50 84 ALA A O 1
ATOM 635 N N . VAL A 1 85 ? 17.520 -4.076 -29.242 1.00 92.69 85 VAL A N 1
ATOM 636 C CA . VAL A 1 85 ? 17.849 -5.173 -30.154 1.00 92.69 85 VAL A CA 1
ATOM 637 C C . VAL A 1 85 ? 17.042 -6.419 -29.746 1.00 92.69 85 VAL A C 1
ATOM 639 O O . VAL A 1 85 ? 16.960 -6.719 -28.553 1.00 92.69 85 VA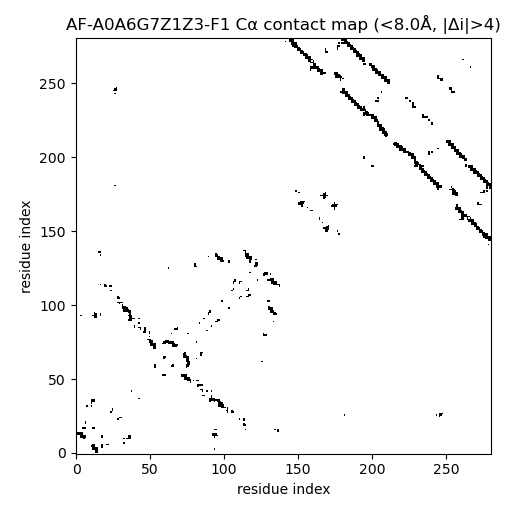L A O 1
ATOM 642 N N . PRO A 1 86 ? 16.427 -7.163 -30.686 1.00 93.94 86 PRO A N 1
ATOM 643 C CA . PRO A 1 86 ? 15.651 -8.345 -30.323 1.00 93.94 86 PRO A CA 1
ATOM 644 C C . PRO A 1 86 ? 16.485 -9.369 -29.540 1.00 93.94 86 PRO A C 1
ATOM 646 O O . PRO A 1 86 ? 17.623 -9.669 -29.914 1.00 93.94 86 PRO A O 1
ATOM 649 N N . GLY A 1 87 ? 15.915 -9.902 -28.459 1.00 89.81 87 GLY A N 1
ATOM 650 C CA . GLY A 1 87 ? 16.581 -10.744 -27.464 1.00 89.81 87 GLY A CA 1
ATOM 651 C C . GLY A 1 87 ? 17.194 -9.976 -26.283 1.00 89.81 87 GLY A C 1
ATOM 652 O O . GLY A 1 87 ? 17.587 -10.596 -25.289 1.00 89.81 87 GLY A O 1
ATOM 653 N N . THR A 1 88 ? 17.278 -8.643 -26.352 1.00 89.62 88 THR A N 1
ATOM 654 C CA . THR A 1 88 ? 17.810 -7.797 -25.268 1.00 89.62 88 THR A CA 1
ATOM 655 C C . THR A 1 88 ? 16.741 -6.934 -24.601 1.00 89.62 88 THR A C 1
ATOM 657 O O . THR A 1 88 ? 17.060 -6.227 -23.648 1.00 89.62 88 THR A O 1
ATOM 660 N N . SER A 1 89 ? 15.490 -6.967 -25.071 1.00 90.31 89 SER A N 1
ATOM 661 C CA . SER A 1 89 ? 14.408 -6.150 -24.519 1.00 90.31 89 SER A CA 1
ATOM 662 C C . SER A 1 89 ? 13.917 -6.712 -23.185 1.00 90.31 89 SER A C 1
ATOM 664 O O . SER A 1 89 ? 13.638 -7.905 -23.060 1.00 90.31 89 SER A O 1
ATOM 666 N N . LEU A 1 90 ? 13.734 -5.854 -22.179 1.00 91.81 90 LEU A N 1
ATOM 667 C CA . LEU A 1 90 ? 13.090 -6.264 -20.925 1.00 91.81 90 LEU A CA 1
ATOM 668 C C . LEU A 1 90 ? 11.586 -6.518 -21.089 1.00 91.81 90 LEU A C 1
ATOM 670 O O . LEU A 1 90 ? 11.023 -7.304 -20.325 1.00 91.81 90 LEU A O 1
ATOM 674 N N . HIS A 1 91 ? 10.961 -5.958 -22.132 1.00 92.88 91 HIS A N 1
ATOM 675 C CA . HIS A 1 91 ? 9.601 -6.332 -22.519 1.00 92.88 91 HIS A CA 1
ATOM 676 C C . HIS A 1 91 ? 9.531 -7.803 -22.948 1.00 92.88 91 HIS A C 1
ATOM 678 O O . HIS A 1 91 ? 8.573 -8.474 -22.606 1.00 92.88 91 HIS A O 1
ATOM 684 N N . GLU A 1 92 ? 10.550 -8.370 -23.599 1.00 91.75 92 GLU A N 1
ATOM 685 C CA . GLU A 1 92 ? 10.549 -9.806 -23.957 1.00 91.75 92 GLU A CA 1
ATOM 686 C C . GLU A 1 92 ? 10.622 -10.724 -22.723 1.00 91.75 92 GLU A C 1
ATOM 688 O O . GLU A 1 92 ? 10.303 -11.909 -22.797 1.00 91.75 92 GLU A O 1
ATOM 693 N N . ARG A 1 93 ? 11.042 -10.186 -21.571 1.00 91.00 93 ARG A N 1
ATOM 694 C CA . ARG A 1 93 ? 11.153 -10.920 -20.301 1.00 91.00 93 ARG A CA 1
ATOM 695 C C . ARG A 1 93 ? 9.970 -10.682 -19.366 1.00 91.00 93 ARG A C 1
ATOM 697 O O . ARG A 1 93 ? 9.914 -11.307 -18.315 1.00 91.00 93 ARG A O 1
ATOM 704 N N . GLY A 1 94 ? 9.060 -9.773 -19.721 1.00 93.50 94 GLY A N 1
ATOM 705 C CA . GLY A 1 94 ? 7.984 -9.323 -18.840 1.00 93.50 94 GLY A CA 1
ATOM 706 C C . GLY A 1 94 ? 8.463 -8.519 -17.629 1.00 93.50 94 GLY A C 1
ATOM 707 O O . GLY A 1 94 ? 7.761 -8.477 -16.622 1.00 93.50 94 GLY A O 1
ATOM 708 N N . ASN A 1 95 ? 9.639 -7.889 -17.734 1.00 95.44 95 ASN A N 1
ATOM 709 C CA . ASN A 1 95 ? 10.255 -7.066 -16.686 1.00 95.44 95 ASN A CA 1
ATOM 710 C C . ASN A 1 95 ? 10.217 -5.566 -17.020 1.00 95.44 95 ASN A C 1
ATOM 712 O O . ASN A 1 95 ? 10.901 -4.777 -16.376 1.00 95.44 95 ASN A O 1
ATOM 716 N N . ALA A 1 96 ? 9.463 -5.166 -18.042 1.00 96.38 96 ALA A N 1
ATOM 717 C CA . ALA A 1 96 ? 9.266 -3.768 -18.391 1.00 96.38 96 ALA A CA 1
ATOM 718 C C . ALA A 1 96 ? 7.822 -3.504 -18.807 1.00 96.38 96 ALA A C 1
ATOM 720 O O . ALA A 1 96 ? 7.118 -4.400 -19.284 1.00 96.38 96 ALA A O 1
ATOM 721 N N . LEU A 1 97 ? 7.401 -2.259 -18.621 1.00 96.19 97 LEU A N 1
ATOM 722 C CA . LEU A 1 97 ? 6.093 -1.771 -19.018 1.00 96.19 97 LEU A CA 1
ATOM 723 C C . LEU A 1 97 ? 6.157 -0.296 -19.412 1.00 96.19 97 LEU A C 1
ATOM 725 O O . LEU A 1 97 ? 6.965 0.479 -18.905 1.00 96.19 97 LEU A O 1
ATOM 729 N N . ASP A 1 98 ? 5.270 0.071 -20.326 1.00 96.31 98 ASP A N 1
ATOM 730 C CA . ASP A 1 98 ? 5.061 1.435 -20.781 1.00 96.31 98 ASP A CA 1
ATOM 731 C C . ASP A 1 98 ? 3.727 1.928 -20.211 1.00 96.31 98 ASP A C 1
ATOM 733 O O . ASP A 1 98 ? 2.672 1.360 -20.507 1.00 96.31 98 ASP A O 1
ATOM 737 N N . ILE A 1 99 ? 3.762 2.978 -19.389 1.00 96.31 99 ILE A N 1
ATOM 738 C CA . ILE A 1 99 ? 2.602 3.487 -18.643 1.00 96.31 99 ILE A CA 1
ATOM 739 C C . ILE A 1 99 ? 2.114 4.824 -19.228 1.00 96.31 99 ILE A C 1
ATOM 741 O O . ILE A 1 99 ? 2.923 5.742 -19.406 1.00 96.31 99 ILE A O 1
ATOM 745 N N . PRO A 1 100 ? 0.801 4.990 -19.490 1.00 96.94 100 PRO A N 1
ATOM 746 C CA . PRO A 1 100 ? 0.217 6.269 -19.890 1.00 96.94 100 PRO A CA 1
ATOM 747 C C . PRO A 1 100 ? -0.071 7.186 -18.686 1.00 96.94 100 PRO A C 1
ATOM 749 O O . PRO A 1 100 ? -0.046 6.770 -17.528 1.00 96.94 100 PRO A O 1
ATOM 752 N N . GLU A 1 101 ? -0.414 8.449 -18.937 1.00 96.12 101 GLU A N 1
ATOM 753 C CA . GLU A 1 101 ? -1.034 9.269 -17.885 1.00 96.12 101 GLU A CA 1
ATOM 754 C C . GLU A 1 101 ? -2.450 8.767 -17.550 1.00 96.12 101 GLU A C 1
ATOM 756 O O . GLU A 1 101 ? -3.135 8.265 -18.444 1.00 96.12 101 GLU A O 1
ATOM 761 N N . PRO A 1 102 ? -2.923 8.916 -16.294 1.00 96.06 102 PRO A N 1
ATOM 762 C CA . PRO A 1 102 ? -2.245 9.536 -15.142 1.00 96.06 102 PRO A CA 1
ATOM 763 C C . PRO A 1 102 ? -1.353 8.575 -14.331 1.00 96.06 102 PRO A C 1
ATOM 765 O O . PRO A 1 102 ? -0.702 8.988 -13.372 1.00 96.06 102 PRO A O 1
ATOM 768 N N . ALA A 1 103 ? -1.333 7.284 -14.676 1.00 96.56 103 ALA A N 1
ATOM 769 C CA . ALA A 1 103 ? -0.576 6.264 -13.950 1.00 96.56 103 ALA A CA 1
ATOM 770 C C . ALA A 1 103 ? 0.935 6.553 -13.961 1.00 96.56 103 ALA A C 1
ATOM 772 O O . ALA A 1 103 ? 1.620 6.375 -12.955 1.00 96.56 103 ALA A O 1
ATOM 773 N N . ARG A 1 104 ? 1.450 7.091 -15.070 1.00 97.12 104 ARG A N 1
ATOM 774 C CA . ARG A 1 104 ? 2.859 7.456 -15.232 1.00 97.12 104 ARG A CA 1
ATOM 775 C C . ARG A 1 104 ? 3.336 8.437 -14.164 1.00 97.12 104 ARG A C 1
ATOM 777 O O . ARG A 1 104 ? 4.372 8.188 -13.549 1.00 97.12 104 ARG A O 1
ATOM 784 N N . ALA A 1 105 ? 2.590 9.514 -13.908 1.00 95.81 105 ALA A N 1
ATOM 785 C CA . ALA A 1 105 ? 2.929 10.470 -12.854 1.00 95.81 105 ALA A CA 1
ATOM 786 C C . ALA A 1 105 ? 3.032 9.799 -11.471 1.00 95.81 105 ALA A C 1
ATOM 788 O O . ALA A 1 105 ? 3.959 10.081 -10.712 1.00 95.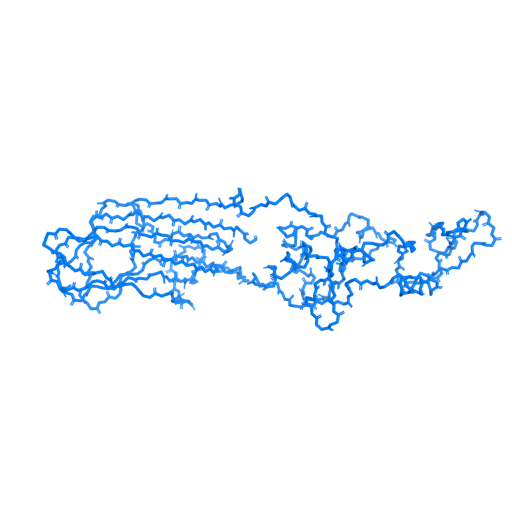81 105 ALA A O 1
ATOM 789 N N . TRP A 1 106 ? 2.130 8.858 -11.171 1.00 95.00 106 TRP A N 1
ATOM 790 C CA . TRP A 1 106 ? 2.164 8.090 -9.925 1.00 95.00 106 TRP A CA 1
ATOM 791 C C . TRP A 1 106 ? 3.414 7.205 -9.835 1.00 95.00 106 TRP A C 1
ATOM 793 O O . TRP A 1 106 ? 4.101 7.211 -8.816 1.00 95.00 106 TRP A O 1
ATOM 803 N N . PHE A 1 107 ? 3.762 6.487 -10.907 1.00 95.94 107 PHE A N 1
ATOM 804 C CA . PHE A 1 107 ? 4.934 5.604 -10.926 1.00 95.94 107 PHE A CA 1
ATOM 805 C C . PHE A 1 107 ? 6.264 6.364 -10.857 1.00 95.94 107 PHE A C 1
ATOM 807 O O . PHE A 1 107 ? 7.197 5.881 -10.219 1.00 95.94 107 PHE A O 1
ATOM 814 N N . HIS A 1 108 ? 6.357 7.577 -11.409 1.00 94.75 108 HIS A N 1
ATOM 815 C CA . HIS A 1 108 ? 7.530 8.437 -11.183 1.00 94.75 108 HIS A CA 1
ATOM 816 C C . HIS A 1 108 ? 7.711 8.808 -9.710 1.00 94.75 108 HIS A C 1
ATOM 818 O O . HIS A 1 108 ? 8.841 8.910 -9.237 1.00 94.75 108 HIS A O 1
ATOM 824 N N . GLN A 1 109 ? 6.612 9.000 -8.982 1.00 93.69 109 GLN A N 1
ATOM 825 C CA . GLN A 1 109 ? 6.652 9.408 -7.581 1.00 93.69 109 GLN A CA 1
ATOM 826 C C . GLN A 1 109 ? 6.819 8.228 -6.610 1.00 93.69 109 GLN A C 1
ATOM 828 O O . GLN A 1 109 ? 7.517 8.356 -5.603 1.00 93.69 109 GLN A O 1
ATOM 833 N N . TYR A 1 110 ? 6.177 7.091 -6.891 1.00 90.88 110 TYR A N 1
ATOM 834 C CA . TYR A 1 110 ? 6.038 5.979 -5.945 1.00 90.88 110 TYR A CA 1
ATOM 835 C C . TYR A 1 110 ? 6.525 4.629 -6.481 1.00 90.88 110 TYR A C 1
ATOM 837 O O . TYR A 1 110 ? 6.775 3.726 -5.685 1.00 90.88 110 TYR A O 1
ATOM 845 N N . GLY A 1 111 ? 6.718 4.482 -7.795 1.00 90.88 111 GLY A N 1
ATOM 846 C CA . GLY A 1 111 ? 7.013 3.199 -8.443 1.00 90.88 111 GLY A CA 1
ATOM 847 C C . GLY A 1 111 ? 8.255 2.498 -7.893 1.00 90.88 111 GLY A C 1
ATOM 848 O O . GLY A 1 111 ? 8.253 1.276 -7.755 1.00 90.88 111 GLY A O 1
ATOM 849 N N . ALA A 1 112 ? 9.273 3.260 -7.474 1.00 90.44 112 ALA A N 1
ATOM 850 C CA . ALA A 1 112 ? 10.522 2.705 -6.947 1.00 90.44 112 ALA A CA 1
ATOM 851 C C . ALA A 1 112 ? 10.311 1.813 -5.709 1.00 90.44 112 ALA A C 1
ATOM 853 O O . ALA A 1 112 ? 11.084 0.886 -5.480 1.00 90.44 112 ALA A O 1
ATOM 854 N N . ARG A 1 113 ? 9.240 2.043 -4.935 1.00 85.88 113 ARG A N 1
ATOM 855 C CA . ARG A 1 113 ? 8.872 1.214 -3.770 1.00 85.88 113 ARG A CA 1
ATOM 856 C C . ARG A 1 113 ? 8.409 -0.193 -4.155 1.00 85.88 113 ARG A C 1
ATOM 858 O O . ARG A 1 113 ? 8.444 -1.109 -3.344 1.00 85.88 113 ARG A O 1
ATOM 865 N N . PHE A 1 114 ? 8.029 -0.362 -5.414 1.00 88.00 114 PHE A N 1
ATOM 866 C CA . PHE A 1 114 ? 7.543 -1.596 -6.018 1.00 88.00 114 PHE A CA 1
ATOM 867 C C . PHE A 1 114 ? 8.569 -2.193 -6.991 1.00 88.00 114 PHE A C 1
ATOM 869 O O . PHE A 1 114 ? 8.216 -2.992 -7.848 1.00 88.00 114 PHE A O 1
ATOM 876 N N . GLY A 1 115 ? 9.831 -1.752 -6.931 1.00 91.38 115 GLY A N 1
ATOM 877 C CA . GLY A 1 115 ? 10.877 -2.187 -7.863 1.00 91.38 115 GLY A CA 1
ATOM 878 C C . GLY A 1 115 ? 10.778 -1.574 -9.266 1.00 91.38 115 GLY A C 1
ATOM 879 O O . GLY A 1 115 ? 11.653 -1.816 -10.098 1.00 91.38 115 GLY A O 1
ATOM 880 N N . TRP A 1 116 ? 9.766 -0.742 -9.532 1.00 95.19 116 TRP A N 1
ATOM 881 C CA . TRP A 1 116 ? 9.558 -0.086 -10.822 1.00 95.19 116 TRP A CA 1
ATOM 882 C C . TRP A 1 116 ? 10.300 1.240 -10.898 1.00 95.19 116 TRP A C 1
ATOM 884 O O . TRP A 1 116 ? 10.068 2.148 -10.104 1.00 95.19 116 TRP A O 1
ATOM 894 N N . HIS A 1 117 ? 11.166 1.402 -11.887 1.00 95.31 117 HIS A N 1
ATOM 895 C CA . HIS A 1 117 ? 11.939 2.627 -12.038 1.00 95.31 117 HIS A CA 1
ATOM 896 C C . HIS A 1 117 ? 1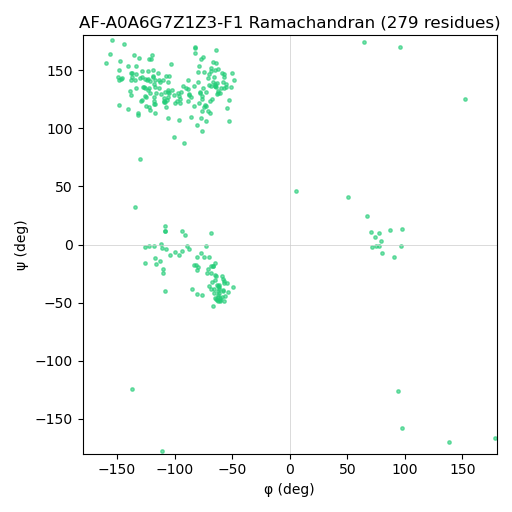2.007 3.050 -13.498 1.00 95.31 117 HIS A C 1
ATOM 898 O O . HIS A 1 117 ? 12.142 2.221 -14.391 1.00 95.31 117 HIS A O 1
ATOM 904 N N . ASN A 1 118 ? 11.928 4.359 -13.741 1.00 95.75 118 ASN A N 1
ATOM 905 C CA . ASN A 1 118 ? 12.267 4.918 -15.043 1.00 95.75 118 ASN A CA 1
ATOM 906 C C . ASN A 1 118 ? 13.804 4.963 -15.135 1.00 95.75 118 ASN A C 1
ATOM 908 O O . ASN A 1 118 ? 14.425 5.729 -14.376 1.00 95.75 118 ASN A O 1
ATOM 912 N N . PRO A 1 119 ? 14.426 4.107 -15.967 1.00 93.44 119 PRO A N 1
ATOM 913 C CA . PRO A 1 119 ? 15.870 3.908 -15.964 1.00 93.44 119 PRO A CA 1
ATOM 914 C C . PRO A 1 119 ? 16.600 5.173 -16.424 1.00 93.44 119 PRO A C 1
ATOM 916 O O . PRO A 1 119 ? 16.034 6.033 -17.099 1.00 93.44 119 PRO A O 1
ATOM 919 N N . ALA A 1 120 ? 17.874 5.317 -16.046 1.00 91.56 120 ALA A N 1
ATOM 920 C CA . ALA A 1 120 ? 18.648 6.526 -16.347 1.00 91.56 120 ALA A CA 1
ATOM 921 C C . ALA A 1 120 ? 18.725 6.811 -17.857 1.00 91.56 120 ALA A C 1
ATOM 923 O O . ALA A 1 120 ? 18.582 7.961 -18.270 1.00 91.56 120 ALA A O 1
ATOM 924 N N . TRP A 1 121 ? 18.866 5.758 -18.671 1.00 87.75 121 TRP A N 1
ATOM 925 C CA . TRP A 1 121 ? 18.936 5.883 -20.124 1.00 87.75 121 TRP A CA 1
ATOM 926 C C . TRP A 1 121 ? 17.653 6.485 -20.717 1.00 87.75 121 TRP A C 1
ATOM 928 O O . TRP A 1 121 ? 17.732 7.293 -21.638 1.00 87.75 121 TRP A O 1
ATOM 938 N N . ALA A 1 122 ? 16.482 6.185 -20.144 1.00 90.31 122 ALA A N 1
ATOM 939 C CA . ALA A 1 122 ? 15.186 6.672 -20.621 1.00 90.31 122 ALA A CA 1
ATOM 940 C C . ALA A 1 122 ? 14.953 8.169 -20.337 1.00 90.31 122 ALA A C 1
ATOM 942 O O . ALA A 1 122 ? 13.912 8.724 -20.683 1.00 90.31 122 ALA A O 1
ATOM 943 N N . LYS A 1 123 ? 15.908 8.848 -19.688 1.00 89.94 123 LYS A N 1
ATOM 944 C CA . LYS A 1 123 ? 15.817 10.270 -19.320 1.00 89.94 123 LYS A CA 1
ATOM 945 C C . LYS A 1 123 ? 16.661 11.180 -20.212 1.00 89.94 123 LYS A C 1
ATOM 947 O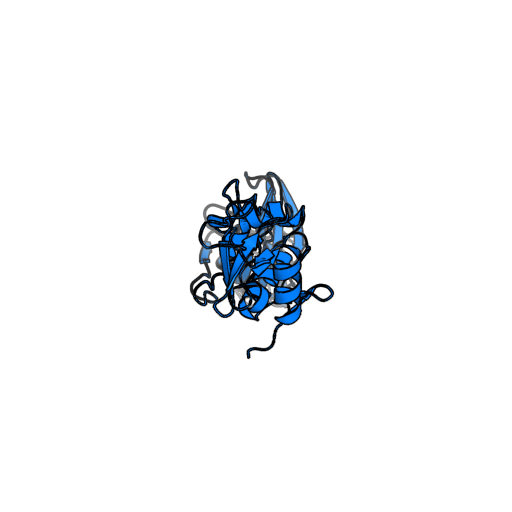 O . LYS A 1 123 ? 16.556 12.399 -20.097 1.00 89.94 123 LYS A O 1
ATOM 952 N N . HIS A 1 124 ? 17.505 10.628 -21.083 1.00 86.56 124 HIS A N 1
ATOM 953 C CA . HIS A 1 124 ? 18.360 11.424 -21.965 1.00 86.56 124 HIS A CA 1
ATOM 954 C C . HIS A 1 124 ? 17.592 11.940 -23.185 1.00 86.56 124 HIS A C 1
ATOM 956 O O . HIS A 1 124 ? 16.715 11.259 -23.697 1.00 86.56 124 HIS A O 1
ATOM 962 N N . ALA A 1 125 ? 17.954 13.118 -23.705 1.00 80.06 125 ALA A N 1
ATOM 963 C CA . ALA A 1 125 ? 17.225 13.769 -24.801 1.00 80.06 125 ALA A CA 1
ATOM 964 C C . ALA A 1 125 ? 17.100 12.915 -26.084 1.00 80.06 125 ALA A C 1
ATOM 966 O O . ALA A 1 125 ? 16.098 13.020 -26.784 1.00 80.06 125 ALA A O 1
ATOM 967 N N . GLY A 1 126 ? 18.083 12.056 -26.385 1.00 76.06 126 GLY A N 1
ATOM 968 C CA . GLY A 1 126 ? 18.050 11.161 -27.556 1.00 76.06 126 GLY A CA 1
ATOM 969 C C . GLY A 1 126 ? 17.194 9.898 -27.378 1.00 76.06 126 GLY A C 1
ATOM 970 O O . GLY A 1 126 ? 16.767 9.294 -28.362 1.00 76.06 126 GLY A O 1
ATOM 971 N N . THR A 1 127 ? 16.908 9.531 -26.130 1.00 81.81 127 THR A N 1
ATOM 972 C CA . THR A 1 127 ? 16.246 8.282 -25.717 1.00 81.81 127 THR A CA 1
ATOM 973 C C . THR A 1 127 ? 15.162 8.559 -24.675 1.00 81.81 127 THR A C 1
ATOM 975 O O . THR A 1 127 ? 14.949 7.770 -23.760 1.00 81.81 127 THR A O 1
ATOM 978 N N . TYR A 1 128 ? 14.519 9.726 -24.766 1.00 88.19 128 TYR A N 1
ATOM 979 C CA . TYR A 1 128 ? 13.588 10.194 -23.749 1.00 88.19 128 TYR A CA 1
ATOM 980 C C . TYR A 1 128 ? 12.283 9.395 -23.803 1.00 88.19 128 TYR A C 1
ATOM 982 O O . TYR A 1 128 ? 11.454 9.594 -24.691 1.00 88.19 128 TYR A O 1
ATOM 990 N N . GLU A 1 129 ? 12.101 8.510 -22.827 1.00 91.94 129 GLU A N 1
ATOM 991 C CA . GLU A 1 129 ? 10.957 7.611 -22.692 1.00 91.94 129 GLU A CA 1
ATOM 992 C C . GLU A 1 129 ? 10.392 7.705 -21.267 1.00 91.94 129 GLU A C 1
ATOM 994 O O . GLU A 1 129 ? 10.567 6.806 -20.442 1.00 91.94 129 GLU A O 1
ATOM 999 N N . PRO A 1 130 ? 9.688 8.801 -20.927 1.00 93.62 130 PRO A N 1
ATOM 1000 C CA . PRO A 1 130 ? 9.144 8.993 -19.583 1.00 93.62 130 PRO A CA 1
ATOM 1001 C C . PRO A 1 130 ? 8.067 7.964 -19.219 1.00 93.62 130 PRO A C 1
ATOM 1003 O O . PRO A 1 130 ? 7.692 7.867 -18.054 1.00 93.62 130 PRO A O 1
ATOM 1006 N N . TRP A 1 131 ? 7.513 7.249 -20.200 1.00 95.81 131 TRP A N 1
ATOM 1007 C CA . TRP A 1 131 ? 6.527 6.187 -19.997 1.00 95.81 131 TRP A CA 1
ATOM 1008 C C . TRP A 1 131 ? 7.154 4.837 -19.643 1.00 95.81 131 TRP A C 1
ATOM 1010 O O . TRP A 1 131 ? 6.424 3.986 -19.145 1.00 95.81 131 TRP A O 1
ATOM 1020 N N . HIS A 1 132 ? 8.450 4.632 -19.893 1.00 96.75 132 HIS A N 1
ATOM 1021 C CA . HIS A 1 132 ? 9.093 3.329 -19.763 1.00 96.75 132 HIS A CA 1
ATOM 1022 C C . HIS A 1 132 ? 9.564 3.069 -18.330 1.00 96.75 132 HIS A C 1
ATOM 1024 O O . HIS A 1 132 ? 10.308 3.871 -17.757 1.00 96.75 132 HIS A O 1
ATOM 1030 N N . PHE A 1 133 ? 9.164 1.937 -17.757 1.00 97.44 133 PHE A N 1
ATOM 1031 C CA . PHE A 1 133 ? 9.614 1.488 -16.444 1.00 97.44 133 PHE A CA 1
ATOM 1032 C C . PHE A 1 133 ? 10.168 0.071 -16.527 1.00 97.44 133 PHE A C 1
ATOM 1034 O O . PHE A 1 133 ? 9.555 -0.817 -17.119 1.00 97.44 133 PHE A O 1
ATOM 1041 N N . GLU A 1 134 ? 11.303 -0.137 -15.870 1.00 96.69 134 GLU A N 1
ATOM 1042 C CA . GLU A 1 134 ? 11.940 -1.438 -15.702 1.00 96.69 134 GLU A CA 1
ATOM 1043 C C . GLU A 1 134 ? 11.711 -1.932 -14.268 1.00 96.69 134 GLU A C 1
ATOM 1045 O O . GLU A 1 134 ? 11.666 -1.139 -13.321 1.00 96.69 134 GLU A O 1
ATOM 1050 N N . HIS A 1 135 ? 11.545 -3.244 -14.102 1.00 95.25 135 HIS A N 1
ATOM 1051 C CA . HIS A 1 135 ? 11.464 -3.891 -12.797 1.00 95.25 135 HIS A CA 1
ATOM 1052 C C . HIS A 1 135 ? 12.817 -4.475 -12.423 1.00 95.25 135 HIS A C 1
ATOM 1054 O O . HIS A 1 135 ? 13.360 -5.326 -13.134 1.00 95.25 135 HIS A O 1
ATOM 1060 N N . THR A 1 136 ? 13.327 -4.049 -11.274 1.00 89.25 136 THR A N 1
ATOM 1061 C CA . THR A 1 136 ? 14.420 -4.744 -10.599 1.00 89.25 136 THR A CA 1
ATOM 1062 C C . THR A 1 136 ? 13.829 -5.448 -9.386 1.00 89.25 136 THR A C 1
ATOM 1064 O O . THR A 1 136 ? 13.220 -4.768 -8.554 1.00 89.25 136 THR A O 1
ATOM 1067 N N . PRO A 1 137 ? 14.008 -6.776 -9.246 1.00 69.06 137 PRO A N 1
ATOM 1068 C CA . PRO A 1 137 ? 13.567 -7.490 -8.062 1.00 69.06 137 PRO A CA 1
ATOM 1069 C C . PRO A 1 137 ? 14.173 -6.837 -6.827 1.00 69.06 137 PRO A C 1
ATOM 1071 O O . PRO A 1 137 ? 15.394 -6.798 -6.660 1.00 69.06 137 PRO A O 1
ATOM 1074 N N . MET A 1 138 ? 13.313 -6.325 -5.959 1.00 64.88 138 MET A N 1
ATOM 1075 C CA . MET A 1 138 ? 13.722 -6.040 -4.596 1.00 64.88 138 MET A CA 1
ATOM 1076 C C . MET A 1 138 ? 13.913 -7.402 -3.905 1.00 64.88 138 MET A C 1
ATOM 1078 O O . MET A 1 138 ? 13.174 -8.338 -4.227 1.00 64.88 138 MET A O 1
ATOM 1082 N N . PRO A 1 139 ? 14.903 -7.572 -3.006 1.00 54.81 139 PRO A N 1
ATOM 1083 C CA . PRO A 1 139 ? 15.012 -8.797 -2.214 1.00 54.81 139 PRO A CA 1
ATOM 1084 C C . PRO A 1 139 ? 13.641 -9.129 -1.610 1.00 54.81 139 PRO A C 1
ATOM 1086 O O . PRO A 1 139 ? 12.898 -8.211 -1.270 1.00 54.81 139 PRO A O 1
ATOM 1089 N N . THR A 1 140 ? 13.272 -10.413 -1.553 1.00 48.34 140 THR A N 1
ATOM 1090 C CA . THR A 1 140 ? 11.982 -10.864 -1.008 1.00 48.34 140 THR A CA 1
ATOM 1091 C C . THR A 1 140 ? 11.805 -10.275 0.387 1.00 48.34 140 THR A C 1
ATOM 1093 O O . THR A 1 140 ? 12.505 -10.654 1.318 1.00 48.34 140 THR A O 1
ATOM 1096 N N . ARG A 1 141 ? 10.920 -9.287 0.489 1.00 53.44 141 ARG A N 1
ATOM 1097 C CA . ARG A 1 141 ? 10.827 -8.333 1.602 1.00 53.44 141 ARG A CA 1
ATOM 1098 C C . ARG A 1 141 ? 9.600 -8.567 2.481 1.00 53.44 141 ARG A C 1
ATOM 1100 O O . ARG A 1 141 ? 9.231 -7.717 3.278 1.00 53.44 141 ARG A O 1
ATOM 1107 N N . ASP A 1 142 ? 8.924 -9.700 2.310 1.00 55.03 142 ASP A N 1
ATOM 1108 C CA . ASP A 1 142 ? 7.562 -9.871 2.816 1.00 55.03 142 ASP A CA 1
ATOM 1109 C C . ASP A 1 142 ? 7.442 -9.829 4.351 1.00 55.03 142 ASP A C 1
ATOM 1111 O O . ASP A 1 142 ? 6.421 -9.337 4.838 1.00 55.03 142 ASP A O 1
ATOM 1115 N N . GLU A 1 143 ? 8.463 -10.264 5.099 1.00 53.72 143 GLU A N 1
ATOM 1116 C CA . GLU A 1 143 ? 8.506 -10.154 6.571 1.00 53.72 143 GLU A CA 1
ATOM 1117 C C . GLU A 1 143 ? 9.509 -9.095 7.060 1.00 53.72 143 GLU A C 1
ATOM 1119 O O . GLU A 1 143 ? 9.176 -8.318 7.955 1.00 53.72 143 GLU A O 1
ATOM 1124 N N . ASP A 1 144 ? 10.685 -8.983 6.431 1.00 57.00 144 ASP A N 1
ATOM 1125 C CA . ASP A 1 144 ? 11.738 -8.042 6.853 1.00 57.00 144 ASP A CA 1
ATOM 1126 C C . ASP A 1 144 ? 11.375 -6.556 6.644 1.00 57.00 144 ASP A C 1
ATOM 1128 O O . ASP A 1 144 ? 11.892 -5.697 7.359 1.00 57.00 144 ASP A O 1
ATOM 1132 N N . ASP A 1 145 ? 10.463 -6.226 5.717 1.00 62.44 145 ASP A N 1
ATOM 1133 C CA . ASP A 1 145 ? 9.986 -4.843 5.526 1.00 62.44 145 ASP A CA 1
ATOM 1134 C C . ASP A 1 145 ? 8.772 -4.492 6.403 1.00 62.44 145 ASP A C 1
ATOM 1136 O O . ASP A 1 145 ? 8.272 -3.361 6.340 1.00 62.44 145 ASP A O 1
ATOM 1140 N N . MET A 1 146 ? 8.253 -5.424 7.212 1.00 79.38 146 MET A N 1
ATOM 1141 C CA . MET A 1 146 ? 7.158 -5.092 8.117 1.00 79.38 146 MET A CA 1
ATOM 1142 C C . MET A 1 146 ? 7.667 -4.170 9.224 1.00 79.38 146 MET A C 1
ATOM 1144 O O . MET A 1 146 ? 8.428 -4.551 10.111 1.00 79.38 146 MET A O 1
ATOM 1148 N N . ILE A 1 147 ? 7.182 -2.933 9.217 1.00 83.38 147 ILE A N 1
ATOM 1149 C CA . ILE A 1 147 ? 7.398 -1.998 10.310 1.00 83.38 147 ILE A CA 1
ATOM 1150 C C . ILE A 1 147 ? 6.462 -2.405 11.445 1.00 83.38 147 ILE A C 1
ATOM 1152 O O . ILE A 1 147 ? 5.280 -2.042 11.458 1.00 83.38 147 ILE A O 1
ATOM 1156 N N . ARG A 1 148 ? 7.002 -3.157 12.406 1.00 92.12 148 ARG A N 1
ATOM 1157 C CA . ARG A 1 148 ? 6.330 -3.442 13.673 1.00 92.12 148 ARG A CA 1
ATOM 1158 C C . ARG A 1 148 ? 6.351 -2.203 14.556 1.00 92.12 148 ARG A C 1
ATOM 1160 O O . ARG A 1 148 ? 7.405 -1.708 14.945 1.00 92.12 148 ARG A O 1
ATOM 1167 N N . THR A 1 149 ? 5.169 -1.721 14.910 1.00 93.69 149 THR A N 1
ATOM 1168 C CA . THR A 1 149 ? 4.983 -0.678 15.920 1.00 93.69 149 THR A CA 1
ATOM 1169 C C . THR A 1 149 ? 4.168 -1.252 17.065 1.00 93.69 149 THR A C 1
ATOM 1171 O O . THR A 1 149 ? 3.051 -1.713 16.846 1.00 93.69 149 THR A O 1
ATOM 1174 N N . THR A 1 150 ? 4.703 -1.188 18.282 1.00 96.00 150 THR A N 1
ATOM 1175 C CA . THR A 1 150 ? 3.978 -1.559 19.501 1.00 96.00 150 THR A CA 1
ATOM 1176 C C . THR A 1 150 ? 3.773 -0.325 20.358 1.00 96.00 150 THR A C 1
ATOM 1178 O O . THR A 1 150 ? 4.690 0.480 20.535 1.00 96.00 150 THR A O 1
ATOM 1181 N N . LYS A 1 151 ? 2.558 -0.160 20.873 1.00 96.25 151 LYS A N 1
ATOM 1182 C CA . LYS A 1 151 ? 2.178 0.953 21.735 1.00 96.25 151 LYS A CA 1
ATOM 1183 C C . LYS A 1 151 ? 1.419 0.417 22.928 1.00 96.25 151 LYS A C 1
ATOM 1185 O O . LYS A 1 151 ? 0.551 -0.435 22.773 1.00 96.25 151 LYS A O 1
ATOM 1190 N N . HIS A 1 152 ? 1.786 0.929 24.090 1.00 96.62 152 HIS A N 1
ATOM 1191 C CA . HIS A 1 152 ? 1.282 0.468 25.367 1.00 96.62 152 HIS A CA 1
ATOM 1192 C C . HIS A 1 152 ? 0.640 1.626 26.122 1.00 96.62 152 HIS A C 1
ATOM 1194 O O . HIS A 1 152 ? 1.119 2.769 26.081 1.00 96.62 152 HIS A O 1
ATOM 1200 N N . ARG A 1 153 ? -0.446 1.320 26.823 1.00 95.94 153 ARG A N 1
ATOM 1201 C CA . ARG A 1 153 ? -1.191 2.253 27.653 1.00 95.94 153 ARG A CA 1
ATOM 1202 C C . ARG A 1 153 ? -1.601 1.586 28.960 1.00 95.94 153 ARG A C 1
ATOM 1204 O O . ARG A 1 153 ? -2.281 0.568 28.935 1.00 95.94 153 ARG A O 1
ATOM 1211 N N . THR A 1 154 ? -1.354 2.282 30.068 1.00 95.56 154 THR A N 1
ATOM 1212 C CA . THR A 1 154 ? -1.745 1.862 31.428 1.00 95.56 154 THR A CA 1
ATOM 1213 C C . THR A 1 154 ? -2.743 2.806 32.104 1.00 95.56 154 THR A C 1
ATOM 1215 O O . THR A 1 154 ? -3.304 2.502 33.156 1.00 95.56 154 THR A O 1
ATOM 1218 N N . LYS A 1 155 ? -2.983 3.998 31.541 1.00 95.25 155 LYS A N 1
ATOM 1219 C CA . LYS A 1 155 ? -3.891 4.980 32.147 1.00 95.25 155 LYS A CA 1
ATOM 1220 C C . LYS A 1 155 ? -5.357 4.609 31.940 1.00 95.25 155 LYS A C 1
ATOM 1222 O O . LYS A 1 155 ? -5.830 4.524 30.802 1.00 95.25 155 LYS A O 1
ATOM 1227 N N . ASN A 1 156 ? -6.106 4.583 33.039 1.00 97.38 156 ASN A N 1
ATOM 1228 C CA . ASN A 1 156 ? -7.551 4.360 33.050 1.00 97.38 156 ASN A CA 1
ATOM 1229 C C . ASN A 1 156 ? -8.310 5.274 32.071 1.00 97.38 156 ASN A C 1
ATOM 1231 O O . ASN A 1 156 ? -8.089 6.487 32.013 1.00 97.38 156 ASN A O 1
ATOM 1235 N N . VAL A 1 157 ? -9.250 4.693 31.324 1.00 97.38 157 VAL A N 1
ATOM 1236 C CA . VAL A 1 157 ? -10.185 5.408 30.447 1.00 97.38 157 VAL A CA 1
ATOM 1237 C C . VAL A 1 157 ? -11.597 4.915 30.702 1.00 97.38 157 VAL A C 1
ATOM 1239 O O . VAL A 1 157 ? -11.952 3.803 30.321 1.00 97.38 157 VAL A O 1
ATOM 1242 N N . ALA A 1 158 ? -12.434 5.777 31.275 1.00 98.00 158 ALA A N 1
ATOM 1243 C CA . ALA A 1 158 ? -13.858 5.495 31.396 1.00 98.00 158 ALA A CA 1
ATOM 1244 C C . ALA A 1 158 ? -14.500 5.368 30.004 1.00 98.00 158 ALA A C 1
ATOM 1246 O O . ALA A 1 158 ? -14.326 6.250 29.146 1.00 98.00 158 ALA A O 1
ATOM 1247 N N . LEU A 1 159 ? -15.246 4.287 29.788 1.00 98.06 159 LEU A N 1
ATOM 1248 C CA . LEU A 1 159 ? -16.020 4.057 28.575 1.00 98.06 159 LEU A CA 1
ATOM 1249 C C . LEU A 1 159 ? -17.470 4.516 28.804 1.00 98.06 159 LEU A C 1
ATOM 1251 O O . LEU A 1 159 ? -18.124 4.039 29.733 1.00 98.06 159 LEU A O 1
ATOM 1255 N N . PRO A 1 160 ? -17.992 5.454 27.996 1.00 97.75 160 PRO A N 1
ATOM 1256 C CA . PRO A 1 160 ? -19.379 5.880 28.107 1.00 97.75 160 PRO A CA 1
ATOM 1257 C C . PRO A 1 160 ? -20.321 4.746 27.685 1.00 97.75 160 PRO A C 1
ATOM 1259 O O . PRO A 1 160 ? -20.110 4.094 26.661 1.00 97.75 160 PRO A O 1
ATOM 1262 N N . LYS A 1 161 ? -21.396 4.544 28.453 1.00 98.12 161 LYS A N 1
ATOM 1263 C CA . LYS A 1 161 ? -22.450 3.585 28.106 1.00 98.12 161 LYS A CA 1
ATOM 1264 C C . LYS A 1 161 ? -23.122 3.995 26.793 1.00 98.12 161 LYS A C 1
ATOM 1266 O O . LYS A 1 161 ? -23.568 5.133 26.656 1.00 98.12 161 LYS A O 1
ATOM 1271 N N . GLY A 1 162 ? -23.244 3.057 25.858 1.00 97.81 162 GLY A N 1
ATOM 1272 C CA . GLY A 1 162 ? -24.009 3.228 24.621 1.00 97.81 162 GLY A CA 1
ATOM 1273 C C . GLY A 1 162 ? -23.385 4.186 23.602 1.00 97.81 162 GLY A C 1
ATOM 1274 O O . GLY A 1 162 ? -24.051 4.548 22.635 1.00 97.81 162 GLY A O 1
ATOM 1275 N N . GLN A 1 163 ? -22.128 4.606 23.790 1.00 98.12 163 GLN A N 1
ATOM 1276 C CA . GLN A 1 163 ? -21.432 5.489 22.854 1.00 98.12 163 GLN A CA 1
ATOM 1277 C C . GLN A 1 163 ? -20.075 4.918 22.440 1.00 98.12 163 GLN A C 1
ATOM 1279 O O . GLN A 1 163 ? -19.290 4.464 23.271 1.00 98.12 163 GLN A O 1
ATOM 1284 N N . TRP A 1 164 ? -19.782 4.985 21.140 1.00 98.19 164 TRP A N 1
ATOM 1285 C CA . TRP A 1 164 ? -18.464 4.636 20.621 1.00 98.19 164 TRP A CA 1
ATOM 1286 C C . TRP A 1 164 ? -17.429 5.653 21.096 1.00 98.19 164 TRP A C 1
ATOM 1288 O O . TRP A 1 164 ? -17.548 6.850 20.835 1.00 98.19 164 TRP A O 1
ATOM 1298 N N . LYS A 1 165 ? -16.366 5.163 21.727 1.00 97.62 165 LYS A N 1
ATOM 1299 C CA . LYS A 1 165 ? -15.210 5.952 22.138 1.00 97.62 165 LYS A CA 1
ATOM 1300 C C . LYS A 1 165 ? -13.973 5.484 21.391 1.00 97.62 165 LYS A C 1
ATOM 1302 O O . LYS A 1 165 ? -13.671 4.296 21.356 1.00 97.62 165 LYS A O 1
ATOM 1307 N N . THR A 1 166 ? -13.244 6.427 20.801 1.00 97.75 166 THR A N 1
ATOM 1308 C CA . THR A 1 166 ? -11.909 6.141 20.263 1.00 97.75 166 THR A CA 1
ATOM 1309 C C . THR A 1 166 ? -10.952 5.980 21.437 1.00 97.75 166 THR A C 1
ATOM 1311 O O . THR A 1 166 ? -10.800 6.913 22.228 1.00 97.75 166 THR A O 1
ATOM 1314 N N . ALA A 1 167 ? -10.340 4.807 21.563 1.00 97.25 167 ALA A N 1
ATOM 1315 C CA . ALA A 1 167 ? -9.385 4.546 22.623 1.00 97.25 167 ALA A CA 1
ATOM 1316 C C . ALA A 1 167 ? -8.077 5.303 22.336 1.00 97.25 167 ALA A C 1
ATOM 1318 O O . ALA A 1 167 ? -7.562 5.231 21.213 1.00 97.25 167 ALA A O 1
ATOM 1319 N N . PRO A 1 168 ? -7.524 6.038 23.312 1.00 96.94 168 PRO A N 1
ATOM 1320 C CA . PRO A 1 168 ? -6.121 6.396 23.248 1.00 96.94 168 PRO A CA 1
ATOM 1321 C C . PRO A 1 168 ? -5.289 5.110 23.315 1.00 96.94 168 PRO A C 1
ATOM 1323 O O . PRO A 1 168 ? -5.573 4.218 24.105 1.00 96.94 168 PRO A O 1
ATOM 1326 N N . ILE A 1 169 ? -4.289 5.023 22.457 1.00 96.12 169 ILE A N 1
ATOM 1327 C CA . ILE A 1 169 ? -3.428 3.855 22.232 1.00 96.12 169 ILE A CA 1
ATOM 1328 C C . ILE A 1 169 ? -2.113 3.917 23.024 1.00 96.12 169 ILE A C 1
ATOM 1330 O O . ILE A 1 169 ? -1.368 2.947 23.043 1.00 96.12 169 ILE A O 1
ATOM 1334 N N . ASP A 1 170 ? -1.815 5.059 23.647 1.00 94.50 170 ASP A N 1
ATOM 1335 C CA . ASP A 1 170 ? -0.685 5.247 24.558 1.00 94.50 170 ASP A CA 1
ATOM 1336 C C . ASP A 1 170 ? -1.051 6.199 25.709 1.00 94.50 170 ASP A C 1
ATOM 1338 O O . ASP A 1 170 ? -2.128 6.813 25.729 1.00 94.50 170 ASP A O 1
ATOM 1342 N N . ASP A 1 171 ? -0.159 6.327 26.692 1.00 94.31 171 ASP A N 1
ATOM 1343 C CA . ASP A 1 171 ? -0.360 7.169 27.879 1.00 94.31 171 ASP A CA 1
ATOM 1344 C C . ASP A 1 171 ? -0.214 8.678 27.621 1.00 94.31 171 ASP A C 1
ATOM 1346 O O . ASP A 1 171 ? -0.598 9.483 28.482 1.00 94.31 171 ASP A O 1
ATOM 1350 N N . ALA A 1 172 ? 0.277 9.070 26.442 1.00 93.19 172 ALA A N 1
ATOM 1351 C CA . ALA A 1 172 ? 0.277 10.455 25.971 1.00 93.19 172 ALA A CA 1
ATOM 1352 C C . ALA A 1 172 ? -1.087 10.874 25.391 1.00 93.19 172 ALA A C 1
ATOM 1354 O O . ALA A 1 172 ? -1.333 12.058 25.172 1.00 93.19 172 ALA A O 1
ATOM 1355 N N . GLY A 1 173 ? -2.001 9.919 25.186 1.00 92.56 173 GLY A N 1
ATOM 1356 C CA . GLY A 1 173 ? -3.337 10.182 24.661 1.00 92.56 173 GLY A CA 1
ATOM 1357 C C . GLY A 1 173 ? -3.407 10.184 23.135 1.00 92.56 173 GLY A C 1
ATOM 1358 O O . GLY A 1 173 ? -4.429 10.597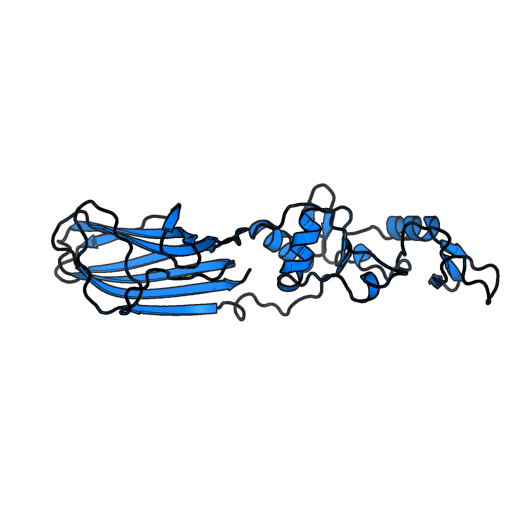 22.579 1.00 92.56 173 GLY A O 1
ATOM 1359 N N . ASN A 1 174 ? -2.369 9.704 22.440 1.00 93.62 174 ASN A N 1
ATOM 1360 C CA . ASN A 1 174 ? -2.456 9.508 20.999 1.00 93.62 174 ASN A CA 1
ATOM 1361 C C . ASN A 1 174 ? -3.538 8.471 20.694 1.00 93.62 174 ASN A C 1
ATOM 1363 O O . ASN A 1 174 ? -3.806 7.581 21.490 1.00 93.62 174 ASN A O 1
ATOM 1367 N N . THR A 1 175 ? -4.175 8.567 19.529 1.00 95.50 175 THR A N 1
ATOM 1368 C CA . THR A 1 175 ? -5.296 7.678 19.150 1.00 95.50 175 THR A CA 1
ATOM 1369 C C . THR A 1 175 ? -5.012 6.829 17.916 1.00 95.50 175 THR A C 1
ATOM 1371 O O . THR A 1 175 ? -5.866 6.056 17.495 1.00 95.50 175 THR A O 1
ATOM 1374 N N . SER A 1 176 ? -3.834 6.987 17.304 1.00 95.38 176 SER A N 1
ATOM 1375 C CA . SER A 1 176 ? -3.489 6.349 16.029 1.00 95.38 176 SER A CA 1
ATOM 1376 C C . SER A 1 176 ? -2.518 5.191 16.238 1.00 95.38 176 SER A C 1
ATOM 1378 O O . SER A 1 176 ? -1.346 5.418 16.551 1.00 95.38 176 SER A O 1
ATOM 1380 N N . ALA A 1 177 ? -3.021 3.971 16.049 1.00 94.50 177 ALA A N 1
ATOM 1381 C CA . ALA A 1 177 ? -2.259 2.728 16.116 1.00 94.50 177 ALA A CA 1
ATOM 1382 C C . ALA A 1 177 ? -1.169 2.696 15.036 1.00 94.50 177 ALA A C 1
ATOM 1384 O O . ALA A 1 177 ? -0.000 2.520 15.355 1.00 94.50 177 ALA A O 1
ATOM 1385 N N . SER A 1 178 ? -1.544 3.007 13.791 1.00 94.50 178 SER A N 1
ATOM 1386 C CA . SER A 1 178 ? -0.623 3.174 12.665 1.00 94.50 178 SER A CA 1
ATOM 1387 C C . SER A 1 178 ? -1.016 4.383 11.813 1.00 94.50 178 SER A C 1
ATOM 1389 O O . SER A 1 178 ? -2.196 4.739 11.704 1.00 94.50 178 SER A O 1
ATOM 1391 N N . THR A 1 179 ? -0.005 5.024 11.235 1.00 91.81 179 THR A N 1
ATOM 1392 C CA . THR A 1 179 ? -0.115 6.098 10.233 1.00 91.81 179 THR A CA 1
ATOM 1393 C C . THR A 1 179 ? 0.623 5.745 8.942 1.00 91.81 179 THR A C 1
ATOM 1395 O O . THR A 1 179 ? 0.641 6.543 8.009 1.00 91.81 179 THR A O 1
ATOM 1398 N N . THR A 1 180 ? 1.266 4.579 8.895 1.00 89.00 180 THR A N 1
ATOM 1399 C CA . THR A 1 180 ? 2.052 4.137 7.747 1.00 89.00 180 THR A CA 1
ATOM 1400 C C . THR A 1 180 ? 1.096 3.624 6.682 1.00 89.00 180 THR A C 1
ATOM 1402 O O . THR A 1 180 ? 0.303 2.719 6.938 1.00 89.00 180 THR A O 1
ATOM 1405 N N . ALA A 1 181 ? 1.139 4.222 5.494 1.00 88.81 181 ALA A N 1
ATOM 1406 C CA . ALA A 1 181 ? 0.359 3.725 4.372 1.00 88.81 181 ALA A CA 1
ATOM 1407 C C . ALA A 1 181 ? 0.883 2.352 3.935 1.00 88.81 181 ALA A C 1
ATOM 1409 O O . ALA A 1 181 ? 2.096 2.151 3.911 1.00 88.81 181 ALA A O 1
ATOM 1410 N N . GLY A 1 182 ? -0.017 1.433 3.590 1.00 88.25 182 GLY A N 1
ATOM 1411 C CA . GLY A 1 182 ? 0.324 0.053 3.253 1.00 88.25 182 GLY A CA 1
ATOM 1412 C C . GLY A 1 182 ? -0.636 -0.977 3.847 1.00 88.25 182 GLY A C 1
ATOM 1413 O O . GLY A 1 182 ? -1.694 -0.623 4.377 1.00 88.25 182 GLY A O 1
ATOM 1414 N N . HIS A 1 183 ? -0.272 -2.255 3.753 1.00 90.75 183 HIS A N 1
ATOM 1415 C CA . HIS A 1 183 ? -1.025 -3.340 4.388 1.00 90.75 183 HIS A CA 1
ATOM 1416 C C . HIS A 1 183 ? -0.671 -3.400 5.865 1.00 90.75 183 HIS A C 1
ATOM 1418 O O . HIS A 1 183 ? 0.494 -3.254 6.224 1.00 90.75 183 HIS A O 1
ATOM 1424 N N . PHE A 1 184 ? -1.657 -3.640 6.717 1.00 94.25 184 PHE A N 1
ATOM 1425 C CA . PHE A 1 184 ? -1.425 -3.818 8.140 1.00 94.25 184 PHE A CA 1
ATOM 1426 C C . PHE A 1 184 ? -2.061 -5.103 8.651 1.00 94.25 184 PHE A C 1
ATOM 1428 O O . PHE A 1 184 ? -3.181 -5.450 8.269 1.00 94.25 184 PHE A O 1
ATOM 1435 N N . ASP A 1 185 ? -1.361 -5.719 9.594 1.00 96.12 185 ASP A N 1
ATOM 1436 C CA . ASP A 1 185 ? -1.901 -6.643 10.576 1.00 96.12 185 ASP A CA 1
ATOM 1437 C C . ASP A 1 185 ? -1.877 -5.933 11.934 1.00 96.12 185 ASP A C 1
ATOM 1439 O O . ASP A 1 185 ? -0.839 -5.446 12.379 1.00 96.12 185 ASP A O 1
ATOM 1443 N N . ALA A 1 186 ? -3.032 -5.810 12.579 1.00 97.69 186 ALA A N 1
ATOM 1444 C CA . ALA A 1 186 ? -3.177 -5.128 13.855 1.00 97.69 186 ALA A CA 1
ATOM 1445 C C . ALA A 1 186 ? -3.772 -6.064 14.901 1.00 97.69 186 ALA A C 1
ATOM 1447 O O . ALA A 1 186 ? -4.775 -6.733 14.648 1.00 97.69 186 ALA A O 1
ATOM 1448 N N . LEU A 1 187 ? -3.185 -6.053 16.093 1.00 98.44 187 LEU A N 1
ATOM 1449 C CA . LEU A 1 187 ? -3.668 -6.757 17.271 1.00 98.44 187 LEU A CA 1
ATOM 1450 C C . LEU A 1 187 ? -3.728 -5.771 18.435 1.00 98.44 187 LEU A C 1
ATOM 1452 O O . LEU A 1 187 ? -2.724 -5.153 18.779 1.00 98.44 187 LEU A O 1
ATOM 1456 N N . ALA A 1 188 ? -4.901 -5.634 19.043 1.00 98.50 188 ALA A N 1
ATOM 1457 C CA . ALA A 1 188 ? -5.071 -4.962 20.320 1.00 98.50 188 ALA A CA 1
ATOM 1458 C C . ALA A 1 188 ? -5.400 -5.996 21.397 1.00 98.50 188 ALA A C 1
ATOM 1460 O O . ALA A 1 188 ? -6.392 -6.710 21.264 1.00 98.50 188 ALA A O 1
ATOM 1461 N N . THR A 1 189 ? -4.608 -6.049 22.462 1.00 98.56 189 THR A N 1
ATOM 1462 C CA . THR A 1 189 ? -4.924 -6.793 23.687 1.00 98.56 189 THR A CA 1
ATOM 1463 C C . THR A 1 189 ? -5.337 -5.789 24.747 1.00 98.56 189 THR A C 1
ATOM 1465 O O . THR A 1 189 ? -4.663 -4.780 24.934 1.00 98.56 189 THR A O 1
ATOM 1468 N N . LEU A 1 190 ? -6.467 -6.022 25.407 1.00 98.06 190 LEU A N 1
ATOM 1469 C CA . LEU A 1 190 ? -7.036 -5.050 26.330 1.00 98.06 190 LEU A CA 1
ATOM 1470 C C . LEU A 1 190 ? -7.549 -5.691 27.613 1.00 98.06 190 LEU A C 1
ATOM 1472 O O . LEU A 1 190 ? -8.120 -6.783 27.591 1.00 98.06 190 LEU A O 1
ATOM 1476 N N . ARG A 1 191 ? -7.378 -4.965 28.719 1.00 98.38 191 ARG A N 1
ATOM 1477 C CA . ARG A 1 191 ? -7.945 -5.285 30.031 1.00 98.38 191 ARG A CA 1
ATOM 1478 C C . ARG A 1 191 ? -9.005 -4.249 30.387 1.00 98.38 191 ARG A C 1
ATOM 1480 O O . ARG A 1 191 ? -8.771 -3.039 30.318 1.00 98.38 191 ARG A O 1
ATOM 1487 N N . LEU A 1 192 ? -10.176 -4.732 30.776 1.00 98.31 192 LEU A N 1
ATOM 1488 C CA . LEU A 1 192 ? -11.336 -3.943 31.170 1.00 98.31 192 LEU A CA 1
ATOM 1489 C C . LEU A 1 192 ? -11.663 -4.219 32.631 1.00 98.31 192 LEU A C 1
ATOM 1491 O O . LEU A 1 192 ? -11.739 -5.371 33.046 1.00 98.31 192 LEU A O 1
ATOM 1495 N N . HIS A 1 193 ? -11.934 -3.160 33.378 1.00 98.00 193 HIS A N 1
ATOM 1496 C CA . HIS A 1 193 ? -12.444 -3.232 34.737 1.00 98.00 193 HIS A CA 1
ATOM 1497 C C . HIS A 1 193 ? -13.917 -2.812 34.779 1.00 98.00 193 HIS A C 1
ATOM 1499 O O . HIS A 1 193 ? -14.330 -1.910 34.044 1.00 98.00 193 HIS A O 1
ATOM 1505 N N . GLY A 1 194 ? -14.707 -3.444 35.648 1.00 96.56 194 GLY A N 1
ATOM 1506 C CA . GLY A 1 194 ? -16.118 -3.098 35.862 1.00 96.56 194 GLY A CA 1
ATOM 1507 C C . GLY A 1 194 ? -17.085 -3.612 34.788 1.00 96.56 194 GLY A C 1
ATOM 1508 O O . GLY A 1 194 ? -18.252 -3.222 34.782 1.00 96.56 194 GLY A O 1
ATOM 1509 N N . LEU A 1 195 ? -16.637 -4.487 33.880 1.00 97.50 195 LEU A N 1
ATOM 1510 C CA . LEU A 1 195 ? -17.521 -5.144 32.919 1.00 97.50 195 LEU A CA 1
ATOM 1511 C C . LEU A 1 195 ? -18.233 -6.322 33.597 1.00 97.50 195 LEU A C 1
ATOM 1513 O O . LEU A 1 195 ? -17.643 -7.374 33.816 1.00 97.50 195 LEU A O 1
ATOM 1517 N N . ALA A 1 196 ? -19.502 -6.126 33.955 1.00 95.56 196 ALA A N 1
ATOM 1518 C CA . ALA A 1 196 ? -20.297 -7.143 34.638 1.00 95.56 196 ALA A CA 1
ATOM 1519 C C . ALA A 1 196 ? -20.371 -8.458 33.842 1.00 95.56 196 ALA A C 1
ATOM 1521 O O . ALA A 1 196 ? -20.436 -8.447 32.613 1.00 95.56 196 ALA A O 1
ATOM 1522 N N . ARG A 1 197 ? -20.429 -9.593 34.550 1.00 97.19 197 ARG A N 1
ATOM 1523 C CA . ARG A 1 197 ? -20.533 -10.921 33.932 1.00 97.19 197 ARG A CA 1
ATOM 1524 C C . ARG A 1 197 ? -21.702 -10.983 32.944 1.00 97.19 197 ARG A C 1
ATOM 1526 O O . ARG A 1 197 ? -22.840 -10.719 33.323 1.00 97.19 197 ARG A O 1
ATOM 1533 N N . GLY A 1 198 ? -21.414 -11.363 31.700 1.00 95.38 198 GLY A N 1
ATOM 1534 C CA . GLY A 1 198 ? -22.408 -11.460 30.623 1.00 95.38 198 GLY A CA 1
ATOM 1535 C C . GLY A 1 198 ? -22.783 -10.132 29.950 1.00 95.38 198 GLY A C 1
ATOM 1536 O O . GLY A 1 198 ? -23.471 -10.163 28.937 1.00 95.38 198 GLY A O 1
ATOM 1537 N N . ALA A 1 199 ? -22.325 -8.983 30.459 1.00 97.12 199 ALA A N 1
ATOM 1538 C CA . ALA A 1 199 ? -22.348 -7.734 29.700 1.00 97.12 199 ALA A CA 1
ATOM 1539 C C . ALA A 1 199 ? -21.210 -7.725 28.671 1.00 97.12 199 ALA A C 1
ATOM 1541 O O . ALA A 1 199 ? -20.217 -8.435 28.832 1.00 97.12 199 ALA A O 1
ATOM 1542 N N . GLU A 1 200 ? -21.326 -6.891 27.641 1.00 97.44 200 GLU A N 1
ATOM 1543 C CA . GLU A 1 200 ? -20.343 -6.848 26.557 1.00 97.44 200 GLU A CA 1
ATOM 1544 C C . GLU A 1 200 ? -19.724 -5.461 26.354 1.00 97.44 200 GLU A C 1
ATOM 1546 O O . GLU A 1 200 ? -20.360 -4.412 26.543 1.00 97.44 200 GLU A O 1
ATOM 1551 N N . VAL A 1 201 ? -18.472 -5.467 25.905 1.00 98.50 201 VAL A N 1
ATOM 1552 C CA . VAL A 1 201 ? -17.862 -4.355 25.180 1.00 98.50 201 VAL A CA 1
ATOM 1553 C C . VAL A 1 201 ? -17.679 -4.785 23.735 1.00 98.50 201 VAL A C 1
ATOM 1555 O O . VAL A 1 201 ? -17.034 -5.793 23.460 1.00 98.50 201 VAL A O 1
ATOM 1558 N N . GLN A 1 202 ? -18.201 -3.988 22.811 1.00 98.62 202 GLN A N 1
ATOM 1559 C CA . GLN A 1 202 ? -17.926 -4.151 21.391 1.00 98.62 202 GLN A CA 1
ATOM 1560 C C . GLN A 1 202 ? -16.679 -3.349 21.031 1.00 98.62 202 GLN A C 1
ATOM 1562 O O . GLN A 1 202 ? -16.542 -2.181 21.405 1.00 98.62 202 GLN A O 1
ATOM 1567 N N . ALA A 1 203 ? -15.772 -3.957 20.284 1.00 98.50 203 ALA A N 1
ATOM 1568 C CA . ALA A 1 203 ? -14.515 -3.354 19.890 1.00 98.50 203 ALA A CA 1
ATOM 1569 C C . ALA A 1 203 ? -14.260 -3.561 18.398 1.00 98.50 203 ALA A C 1
ATOM 1571 O O . ALA A 1 203 ? -14.656 -4.568 17.819 1.00 98.50 203 ALA A O 1
ATOM 1572 N N . ARG A 1 204 ? -13.611 -2.592 17.755 1.00 98.50 204 ARG A N 1
ATOM 1573 C CA . ARG A 1 204 ? -13.148 -2.728 16.369 1.00 98.50 204 ARG A CA 1
ATOM 1574 C C . ARG A 1 204 ? -12.051 -1.735 16.059 1.00 98.50 204 ARG A C 1
ATOM 1576 O O . ARG A 1 204 ? -12.017 -0.634 16.615 1.00 98.50 204 ARG A O 1
ATOM 1583 N N . PHE A 1 205 ? -11.239 -2.061 15.068 1.00 98.50 205 PHE A N 1
ATOM 1584 C CA . PHE A 1 205 ? -10.441 -1.048 14.402 1.00 98.50 205 PHE A CA 1
ATOM 1585 C C . PHE A 1 205 ? -11.284 -0.248 13.393 1.00 98.50 205 PHE A C 1
ATOM 1587 O O . PHE A 1 205 ? -12.283 -0.715 12.841 1.00 98.50 205 PHE A O 1
ATOM 1594 N N . VAL A 1 206 ? -10.872 0.986 13.129 1.00 98.25 206 VAL A N 1
ATOM 1595 C CA . VAL A 1 206 ? -11.421 1.8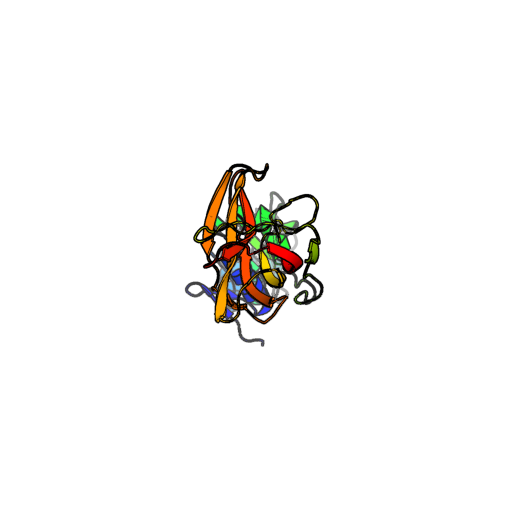44 12.077 1.00 98.25 206 VAL A CA 1
ATOM 1596 C C . VAL A 1 206 ? -10.292 2.546 11.340 1.00 98.25 206 VAL A C 1
ATOM 1598 O O . VAL A 1 206 ? -9.280 2.913 11.941 1.00 98.25 206 VAL A O 1
ATOM 1601 N N . VAL A 1 207 ? -10.495 2.790 10.049 1.00 97.44 207 VAL A N 1
ATOM 1602 C CA . VAL A 1 207 ? -9.644 3.695 9.275 1.00 97.44 207 VAL A CA 1
ATOM 1603 C C . VAL A 1 207 ? -10.307 5.059 9.254 1.00 97.44 207 VAL A C 1
ATOM 1605 O O . VAL A 1 207 ? -11.473 5.200 8.866 1.00 97.44 207 VAL A O 1
ATOM 1608 N N . VAL A 1 208 ? -9.558 6.071 9.672 1.00 96.88 208 VAL A N 1
ATOM 1609 C CA . VAL A 1 208 ? -9.982 7.467 9.612 1.00 96.88 208 VAL A CA 1
ATOM 1610 C C . VAL A 1 208 ? -9.114 8.240 8.641 1.00 96.88 208 VAL A C 1
ATOM 1612 O O . VAL A 1 208 ? -7.921 7.986 8.535 1.00 96.88 208 VAL A O 1
ATOM 1615 N N . GLU A 1 209 ? -9.702 9.226 7.983 1.00 96.12 209 GLU A N 1
ATOM 1616 C CA . GLU A 1 209 ? -8.959 10.275 7.296 1.00 96.12 209 GLU A CA 1
ATOM 1617 C C . GLU A 1 209 ? -8.865 11.483 8.214 1.00 96.12 209 GLU A C 1
ATOM 1619 O O . GLU A 1 209 ? -9.900 11.967 8.687 1.00 96.12 209 GLU A O 1
ATOM 1624 N N . THR A 1 210 ? -7.662 12.003 8.432 1.00 93.06 210 THR A N 1
ATOM 1625 C CA . THR A 1 210 ? -7.417 13.205 9.236 1.00 93.06 210 THR A CA 1
ATOM 1626 C C . THR A 1 210 ? -6.692 14.277 8.441 1.00 93.06 210 THR A C 1
ATOM 1628 O O . THR A 1 210 ? -6.059 13.978 7.436 1.00 93.06 210 THR A O 1
ATOM 1631 N N . ASP A 1 211 ? -6.764 15.532 8.883 1.00 88.69 211 ASP A N 1
ATOM 1632 C CA . ASP A 1 211 ? -5.734 16.511 8.511 1.00 88.69 211 ASP A CA 1
ATOM 1633 C C . ASP A 1 211 ? -4.362 16.098 9.088 1.00 88.69 211 ASP A C 1
ATOM 1635 O O . ASP A 1 211 ? -4.286 15.209 9.944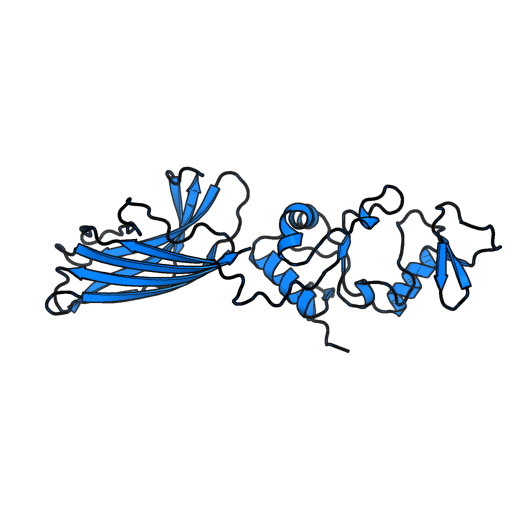 1.00 88.69 211 ASP A O 1
ATOM 1639 N N . ALA A 1 212 ? -3.283 16.741 8.629 1.00 78.00 212 ALA A N 1
ATOM 1640 C CA . ALA A 1 212 ? -1.923 16.480 9.114 1.00 78.00 212 ALA A CA 1
ATOM 1641 C C . ALA A 1 212 ? -1.798 16.620 10.648 1.00 78.00 212 ALA A C 1
ATOM 1643 O O . ALA A 1 212 ? -1.081 15.863 11.302 1.00 78.00 212 ALA A O 1
ATOM 1644 N N . ALA A 1 213 ? -2.567 17.536 11.250 1.00 78.44 213 ALA A N 1
ATOM 1645 C CA . ALA A 1 213 ? -2.599 17.746 12.698 1.00 78.44 213 ALA A CA 1
ATOM 1646 C C . ALA A 1 213 ? -3.414 16.680 13.463 1.00 78.44 213 ALA A C 1
ATOM 1648 O O . ALA A 1 213 ? -3.426 16.682 14.692 1.00 78.44 213 ALA A O 1
ATOM 1649 N N . GLY A 1 214 ? -4.114 15.775 12.771 1.00 77.44 214 GLY A N 1
ATOM 1650 C CA . GLY A 1 214 ? -4.955 14.743 13.372 1.00 77.44 214 GLY A CA 1
ATOM 1651 C C . GLY A 1 214 ? -6.282 15.237 13.966 1.00 77.44 214 GLY A C 1
ATOM 1652 O O . GLY A 1 214 ? -6.978 14.432 14.593 1.00 77.44 214 GLY A O 1
ATOM 1653 N N . LYS A 1 215 ? -6.637 16.521 13.792 1.00 78.88 215 LYS A N 1
ATOM 1654 C CA . LYS A 1 215 ? -7.749 17.188 14.497 1.00 78.88 215 LYS A CA 1
ATOM 1655 C C . LYS A 1 215 ? -9.110 16.884 13.872 1.00 78.88 215 LYS A C 1
ATOM 1657 O O . LYS A 1 215 ? -10.061 16.592 14.592 1.00 78.88 215 LYS A O 1
ATOM 1662 N N . SER A 1 216 ? -9.201 16.888 12.543 1.00 85.06 216 SER A N 1
ATOM 1663 C CA . SER A 1 216 ? -10.462 16.656 11.824 1.00 85.06 216 SER A CA 1
ATOM 1664 C C . SER A 1 216 ? -10.549 15.222 11.308 1.00 85.06 216 SER A C 1
ATOM 1666 O O . SER A 1 216 ? -10.077 14.944 10.206 1.00 85.06 216 SER A O 1
ATOM 1668 N N . ALA A 1 217 ? -11.147 14.305 12.072 1.00 90.88 217 ALA A N 1
ATOM 1669 C CA . ALA A 1 217 ? -11.222 12.886 11.712 1.00 90.88 217 ALA A CA 1
ATOM 1670 C C . ALA A 1 217 ? -12.584 12.486 11.119 1.00 90.88 217 ALA A C 1
ATOM 1672 O O . ALA A 1 217 ? -13.624 12.702 11.736 1.00 90.88 217 ALA A O 1
ATOM 1673 N N . ARG A 1 218 ? -12.570 11.825 9.955 1.00 95.56 218 ARG A N 1
ATOM 1674 C CA . ARG A 1 218 ? -13.739 11.162 9.352 1.00 95.56 218 ARG A CA 1
ATOM 1675 C C . ARG A 1 218 ? -13.466 9.668 9.241 1.00 95.56 218 ARG A C 1
ATOM 1677 O O . ARG A 1 218 ? -12.460 9.289 8.653 1.00 95.56 218 ARG A O 1
ATOM 1684 N N . ILE A 1 219 ? -14.357 8.824 9.759 1.00 97.19 219 ILE A N 1
ATOM 1685 C CA . ILE A 1 219 ? -14.272 7.369 9.552 1.00 97.19 219 ILE A CA 1
ATOM 1686 C C . ILE A 1 219 ? -14.588 7.068 8.088 1.00 97.19 219 ILE A C 1
ATOM 1688 O O . ILE A 1 219 ? -15.665 7.422 7.612 1.00 97.19 219 ILE A O 1
ATOM 1692 N N . VAL A 1 220 ? -13.664 6.401 7.399 1.00 96.81 220 VAL A N 1
ATOM 1693 C CA . VAL A 1 220 ? -13.833 5.977 6.000 1.00 96.81 220 VAL A CA 1
ATOM 1694 C C . VAL A 1 220 ? -13.970 4.471 5.848 1.00 96.81 220 VAL A C 1
ATOM 1696 O O . VAL A 1 220 ? -14.547 4.010 4.872 1.00 96.81 220 VAL A O 1
ATOM 1699 N N . HIS A 1 221 ? -13.506 3.702 6.832 1.00 97.12 221 HIS A N 1
ATOM 1700 C CA . HIS A 1 221 ? -13.689 2.260 6.847 1.00 97.12 221 HIS A CA 1
ATOM 1701 C C . HIS A 1 221 ? -13.858 1.749 8.278 1.00 97.12 221 HIS A C 1
ATOM 1703 O O . HIS A 1 221 ? -13.222 2.247 9.210 1.00 97.12 221 HIS A O 1
ATOM 1709 N N . ARG A 1 222 ? -14.733 0.759 8.451 1.00 97.94 222 ARG A N 1
ATOM 1710 C CA . ARG A 1 222 ? -14.975 0.071 9.723 1.00 97.94 222 ARG A CA 1
ATOM 1711 C C . ARG A 1 222 ? -14.590 -1.386 9.526 1.00 97.94 222 ARG A C 1
ATOM 1713 O O . ARG A 1 222 ? -15.139 -2.025 8.637 1.00 97.94 222 ARG A O 1
ATOM 1720 N N . LEU A 1 223 ? -13.647 -1.862 10.330 1.00 97.62 223 LEU A N 1
ATOM 1721 C CA . LEU A 1 223 ? -13.186 -3.249 10.290 1.00 97.62 223 LEU A CA 1
ATOM 1722 C C . LEU A 1 223 ? -14.154 -4.137 11.099 1.00 97.62 223 LEU A C 1
ATOM 1724 O O . LEU A 1 223 ? -15.037 -3.590 11.778 1.00 97.62 223 LEU A O 1
ATOM 1728 N N . PRO A 1 224 ? -14.028 -5.476 11.010 1.00 98.00 224 PRO A N 1
ATOM 1729 C CA . PRO A 1 224 ? -14.888 -6.403 11.736 1.00 98.00 224 PRO A CA 1
ATOM 1730 C C . PRO A 1 224 ? -14.995 -6.081 13.227 1.00 98.00 224 PRO A C 1
ATOM 1732 O O . PRO A 1 224 ? -14.066 -5.557 13.846 1.00 98.00 224 PRO A O 1
ATOM 1735 N N . LEU A 1 225 ? -16.168 -6.375 13.776 1.00 98.06 225 LEU A N 1
ATOM 1736 C CA . LEU A 1 225 ? -16.487 -6.159 15.178 1.00 98.06 225 LEU A CA 1
ATOM 1737 C C . LEU A 1 225 ? -16.091 -7.389 15.997 1.00 98.06 225 LEU A C 1
ATOM 1739 O O . LEU A 1 225 ? -16.273 -8.520 15.554 1.00 98.06 225 LEU A O 1
ATOM 1743 N N . THR A 1 226 ? -15.569 -7.151 17.193 1.00 98.44 226 THR A N 1
ATOM 1744 C CA . THR A 1 226 ? -15.258 -8.172 18.190 1.00 98.44 226 THR A CA 1
ATOM 1745 C C . THR A 1 226 ? -16.027 -7.872 19.468 1.00 98.44 226 THR A C 1
ATOM 1747 O O . THR A 1 226 ? -15.994 -6.746 19.966 1.00 98.44 226 THR A O 1
ATOM 1750 N N . GLU A 1 227 ? -16.710 -8.877 20.001 1.00 98.25 227 GLU A N 1
ATOM 1751 C CA . GLU A 1 227 ? -17.411 -8.803 21.282 1.00 98.25 227 GLU A CA 1
ATOM 1752 C C . GLU A 1 227 ? -16.506 -9.336 22.392 1.00 98.25 227 GLU A C 1
ATOM 1754 O O . GLU A 1 227 ? -15.895 -10.398 22.269 1.00 98.25 227 GLU A O 1
ATOM 1759 N N . ILE A 1 228 ? -16.404 -8.579 23.480 1.00 98.06 228 ILE A N 1
ATOM 1760 C CA . ILE A 1 228 ? -15.614 -8.930 24.657 1.00 98.06 228 ILE A CA 1
ATOM 1761 C C . ILE A 1 228 ? -16.590 -9.067 25.812 1.00 98.06 228 ILE A C 1
ATOM 1763 O O . ILE A 1 228 ? -17.214 -8.087 26.226 1.00 98.06 228 ILE A O 1
ATOM 1767 N N . ILE A 1 229 ? -16.736 -10.294 26.300 1.00 98.06 229 ILE A N 1
ATOM 1768 C CA . ILE A 1 229 ? -17.731 -10.643 27.311 1.00 98.06 229 ILE A CA 1
ATOM 1769 C C . ILE A 1 229 ? -17.143 -10.484 28.709 1.00 98.06 229 ILE A C 1
ATOM 1771 O O . ILE A 1 229 ? -16.029 -10.924 28.996 1.00 98.06 229 ILE A O 1
ATOM 1775 N N . GLY A 1 230 ? -17.928 -9.864 29.585 1.00 96.38 230 GLY A N 1
ATOM 1776 C CA . GLY A 1 230 ? -17.587 -9.644 30.976 1.00 96.38 230 GLY A CA 1
ATOM 1777 C C . GLY A 1 230 ? -17.413 -10.933 31.764 1.00 96.38 230 GLY A C 1
ATOM 1778 O O . GLY A 1 230 ? -18.215 -11.868 31.664 1.00 96.38 230 GLY A O 1
ATOM 1779 N N . THR A 1 231 ? -16.397 -10.938 32.615 1.00 93.12 231 THR A N 1
ATOM 1780 C CA . THR A 1 231 ? -16.087 -11.981 33.597 1.00 93.12 231 THR A CA 1
ATOM 1781 C C . THR A 1 231 ? -16.332 -11.459 35.020 1.00 93.12 231 THR A C 1
ATOM 1783 O O . THR A 1 231 ? -16.804 -10.342 35.230 1.00 93.12 231 THR A O 1
ATOM 1786 N N . SER A 1 232 ? -16.059 -12.271 36.044 1.00 86.44 232 SER A N 1
ATOM 1787 C CA . SER A 1 232 ? -15.970 -11.767 37.417 1.00 86.44 232 SER A CA 1
ATOM 1788 C C . SER A 1 232 ? -14.639 -11.034 37.616 1.00 86.44 232 SER A C 1
ATOM 1790 O O . SER A 1 232 ? -13.589 -11.674 37.580 1.00 86.44 232 SER A O 1
ATOM 1792 N N . GLY A 1 233 ? -14.684 -9.723 37.862 1.00 90.62 233 GLY A N 1
ATOM 1793 C CA . GLY A 1 233 ? -13.492 -8.894 38.065 1.00 90.62 233 GLY A CA 1
ATOM 1794 C C . GLY A 1 233 ? -13.031 -8.222 36.773 1.00 90.62 233 GLY A C 1
ATOM 1795 O O . GLY A 1 233 ? -13.812 -7.516 36.135 1.00 90.62 233 GLY A O 1
ATOM 1796 N N . ASP A 1 234 ? -11.764 -8.419 36.411 1.00 96.38 234 ASP A N 1
ATOM 1797 C CA . ASP A 1 234 ? -11.209 -7.890 35.166 1.00 96.38 234 ASP A CA 1
ATOM 1798 C C . ASP A 1 234 ? -11.524 -8.813 33.987 1.00 96.38 234 ASP A C 1
ATOM 1800 O O . ASP A 1 234 ? -11.377 -10.036 34.063 1.00 96.38 234 ASP A O 1
ATOM 1804 N N . SER A 1 235 ? -11.930 -8.208 32.875 1.00 97.81 235 SER A N 1
ATOM 1805 C CA . SER A 1 235 ? -12.193 -8.887 31.607 1.00 97.81 235 SER A CA 1
ATOM 1806 C C . SER A 1 235 ? -11.069 -8.607 30.620 1.00 97.81 235 SER A C 1
ATOM 1808 O O . SER A 1 235 ? -10.580 -7.481 30.529 1.00 97.81 235 SER A O 1
ATOM 1810 N N . PHE A 1 236 ? -10.675 -9.624 29.862 1.00 97.88 236 PHE A N 1
ATOM 1811 C CA . PHE A 1 236 ? -9.601 -9.540 28.878 1.00 97.88 236 PHE A CA 1
ATOM 1812 C C . PHE A 1 236 ? -10.170 -9.803 27.492 1.00 97.88 236 PHE A C 1
ATOM 1814 O O . PHE A 1 236 ? -11.035 -10.663 27.328 1.00 97.88 236 PHE A O 1
ATOM 1821 N N . GLY A 1 237 ? -9.684 -9.076 26.494 1.00 97.50 237 GLY A N 1
ATOM 1822 C CA . GLY A 1 237 ? -10.090 -9.293 25.115 1.00 97.50 237 GLY A CA 1
ATOM 1823 C C . GLY A 1 237 ? -8.974 -9.006 24.130 1.00 97.50 237 GLY A C 1
ATOM 1824 O O . GLY A 1 237 ? -8.025 -8.279 24.425 1.00 97.50 237 GLY A O 1
ATOM 1825 N N . GLN A 1 238 ? -9.111 -9.594 22.948 1.00 98.38 238 GLN A N 1
ATOM 1826 C CA . GLN A 1 238 ? -8.221 -9.372 21.821 1.00 98.38 238 GLN A CA 1
ATOM 1827 C C . GLN A 1 238 ? -9.040 -8.942 20.616 1.00 98.38 238 GLN A C 1
ATOM 1829 O O . GLN A 1 238 ? -10.068 -9.538 20.316 1.00 98.38 238 GLN A O 1
ATOM 1834 N N . VAL A 1 239 ? -8.577 -7.908 19.925 1.00 98.38 239 VAL A N 1
ATOM 1835 C CA . VAL A 1 239 ? -9.187 -7.395 18.701 1.00 98.38 239 VAL A CA 1
ATOM 1836 C C . VAL A 1 239 ? -8.129 -7.483 17.624 1.00 98.38 239 VAL A C 1
ATOM 1838 O O . VAL A 1 239 ? -7.096 -6.824 17.725 1.00 98.38 239 VAL A O 1
ATOM 1841 N N . ALA A 1 240 ? -8.373 -8.296 16.606 1.00 98.06 240 ALA A N 1
ATOM 1842 C CA . ALA A 1 240 ? -7.482 -8.429 15.466 1.00 98.06 240 ALA A CA 1
ATOM 1843 C C . ALA A 1 240 ? -8.129 -7.810 14.227 1.00 98.06 240 ALA A C 1
ATOM 1845 O O . ALA A 1 240 ? -9.334 -7.937 14.008 1.00 98.06 240 ALA A O 1
ATOM 1846 N N . ALA A 1 241 ? -7.334 -7.141 13.403 1.00 97.44 241 ALA A N 1
ATOM 1847 C CA . ALA A 1 241 ? -7.781 -6.640 12.116 1.00 97.44 241 ALA A CA 1
ATOM 1848 C C . ALA A 1 241 ? -6.650 -6.696 11.098 1.00 97.44 241 ALA A C 1
ATOM 1850 O O . ALA A 1 241 ? -5.502 -6.402 11.415 1.00 97.44 241 ALA A O 1
ATOM 1851 N N . LYS A 1 242 ? -7.013 -7.013 9.859 1.00 96.50 242 LYS A N 1
ATOM 1852 C CA . LYS A 1 242 ? -6.135 -6.911 8.697 1.00 96.50 242 LYS A CA 1
ATOM 1853 C C . LYS A 1 242 ? -6.749 -5.930 7.713 1.00 96.50 242 LYS A C 1
ATOM 1855 O O . LYS A 1 242 ? -7.976 -5.863 7.606 1.00 96.50 242 LYS A O 1
ATOM 1860 N N . GLY A 1 243 ? -5.934 -5.163 7.004 1.00 94.00 243 GLY A N 1
ATOM 1861 C CA . GLY A 1 243 ? -6.456 -4.230 6.012 1.00 94.00 243 GLY A CA 1
ATOM 1862 C C . GLY A 1 243 ? -5.389 -3.398 5.326 1.00 94.00 243 GLY A C 1
ATOM 1863 O O . GLY A 1 243 ? -4.200 -3.683 5.421 1.00 94.00 243 GLY A O 1
ATOM 1864 N N . VAL A 1 244 ? -5.838 -2.352 4.630 1.00 90.88 244 VAL A N 1
ATOM 1865 C CA . VAL A 1 244 ? -4.975 -1.438 3.875 1.00 90.88 244 VAL A CA 1
ATOM 1866 C C . VAL A 1 244 ? -5.221 0.001 4.321 1.00 90.88 244 VAL A C 1
ATOM 1868 O O . VAL A 1 244 ? -6.351 0.497 4.306 1.00 90.88 244 VAL A O 1
ATOM 1871 N N . LEU A 1 245 ? -4.152 0.701 4.693 1.00 91.94 245 LEU A N 1
ATOM 1872 C CA . LEU A 1 245 ? -4.122 2.154 4.821 1.00 91.94 245 LEU A CA 1
ATOM 1873 C C . LEU A 1 245 ? -3.650 2.741 3.488 1.00 91.94 245 LEU A C 1
ATOM 1875 O O . LEU A 1 245 ? -2.458 2.938 3.284 1.00 91.94 245 LEU A O 1
ATOM 1879 N N . ALA A 1 246 ? -4.571 2.992 2.555 1.00 87.12 246 ALA A N 1
ATOM 1880 C CA . ALA A 1 246 ? -4.164 3.496 1.240 1.00 87.12 246 ALA A CA 1
ATOM 1881 C C . ALA A 1 246 ? -3.540 4.901 1.322 1.00 87.12 246 ALA A C 1
ATOM 1883 O O . ALA A 1 246 ? -3.939 5.724 2.157 1.00 87.12 246 ALA A O 1
ATOM 1884 N N . LEU A 1 247 ? -2.623 5.192 0.398 1.00 84.75 247 LEU A N 1
ATOM 1885 C CA . LEU A 1 247 ? -2.177 6.556 0.139 1.00 84.75 247 LEU A CA 1
ATOM 1886 C C . LEU A 1 247 ? -3.353 7.370 -0.414 1.00 84.75 247 LEU A C 1
ATOM 1888 O O . LEU A 1 247 ? -4.130 6.888 -1.237 1.00 84.75 247 LEU A O 1
ATOM 1892 N N . ILE A 1 248 ? -3.496 8.610 0.048 1.00 82.19 248 ILE A N 1
ATOM 1893 C CA . ILE A 1 248 ? -4.502 9.540 -0.471 1.00 82.19 248 ILE A CA 1
ATOM 1894 C C . ILE A 1 248 ? -3.829 10.822 -0.939 1.00 82.19 248 ILE A C 1
ATOM 1896 O O . ILE A 1 248 ? -2.882 11.304 -0.320 1.00 82.19 248 ILE A O 1
ATOM 1900 N N . ALA A 1 249 ? -4.322 11.375 -2.044 1.00 76.31 249 ALA A N 1
ATOM 1901 C CA . ALA A 1 249 ? -3.841 12.648 -2.558 1.00 76.31 249 ALA A CA 1
ATOM 1902 C C . ALA A 1 249 ? -4.270 13.814 -1.645 1.00 76.31 249 ALA A C 1
ATOM 1904 O O . ALA A 1 249 ? -5.363 13.817 -1.072 1.00 76.31 249 ALA A O 1
ATOM 1905 N N . GLY A 1 250 ? -3.427 14.846 -1.556 1.00 82.94 250 GLY A N 1
ATOM 1906 C CA . GLY A 1 250 ? -3.713 16.082 -0.824 1.00 82.94 250 GLY A CA 1
ATOM 1907 C C . GLY A 1 250 ? -3.118 16.136 0.587 1.00 82.94 250 GLY A C 1
ATOM 1908 O O . GLY A 1 250 ? -2.132 15.479 0.891 1.00 82.94 250 GLY A O 1
ATOM 1909 N N . LYS A 1 251 ? -3.696 16.984 1.452 1.00 84.44 251 LYS A N 1
ATOM 1910 C CA . LYS A 1 251 ? -3.175 17.291 2.806 1.00 84.44 251 LYS A CA 1
ATOM 1911 C C . LYS A 1 251 ? -3.723 16.382 3.916 1.00 84.44 251 LYS A C 1
ATOM 1913 O O . LYS A 1 251 ? -3.582 16.704 5.098 1.00 84.44 251 LYS A O 1
ATOM 1918 N N . ARG A 1 252 ? -4.452 15.326 3.550 1.00 89.81 252 ARG A N 1
ATOM 1919 C CA . ARG A 1 252 ? -5.067 14.398 4.504 1.00 89.81 252 ARG A CA 1
ATOM 1920 C C . ARG A 1 252 ? -4.260 13.111 4.572 1.00 89.81 252 ARG A C 1
ATOM 1922 O O . ARG A 1 252 ? -3.611 12.736 3.608 1.00 89.81 252 ARG A O 1
ATOM 1929 N N . GLU A 1 253 ? -4.366 12.419 5.695 1.00 91.88 253 GLU A N 1
ATOM 1930 C CA . GLU A 1 253 ? -3.702 11.139 5.942 1.00 91.88 253 GLU A CA 1
ATOM 1931 C C . GLU A 1 253 ? -4.712 10.105 6.427 1.00 91.88 253 GLU A C 1
ATOM 1933 O O . GLU A 1 253 ? -5.679 10.451 7.114 1.00 91.88 253 GLU A O 1
ATOM 1938 N N . ARG A 1 254 ? -4.474 8.829 6.112 1.00 94.38 254 ARG A N 1
ATOM 1939 C CA . ARG A 1 254 ? -5.230 7.715 6.690 1.00 94.38 254 ARG A CA 1
ATOM 1940 C C . ARG A 1 254 ? -4.530 7.180 7.929 1.00 94.38 254 ARG A C 1
ATOM 1942 O O . ARG A 1 254 ? -3.318 7.008 7.943 1.00 94.38 254 ARG A O 1
ATOM 1949 N N . ARG A 1 255 ? -5.309 6.921 8.978 1.00 95.38 255 ARG A N 1
ATOM 1950 C CA . ARG A 1 255 ? -4.816 6.419 10.265 1.00 95.38 255 ARG A CA 1
ATOM 1951 C C . ARG A 1 255 ? -5.690 5.278 10.757 1.00 95.38 255 ARG A C 1
ATOM 1953 O O . ARG A 1 255 ? -6.915 5.340 10.634 1.00 95.38 255 ARG A O 1
ATOM 1960 N N . LEU A 1 256 ? -5.066 4.276 11.360 1.00 97.50 256 LEU A N 1
ATOM 1961 C CA . LEU A 1 256 ? -5.754 3.181 12.035 1.00 97.50 256 LEU A CA 1
ATOM 1962 C C . LEU A 1 256 ? -6.033 3.570 13.491 1.00 97.50 256 LEU A C 1
ATOM 1964 O O . LEU A 1 256 ? -5.123 4.013 14.194 1.00 97.50 256 LEU A O 1
ATOM 1968 N N . ARG A 1 257 ? -7.272 3.415 13.962 1.00 97.56 257 ARG A N 1
ATOM 1969 C CA . ARG A 1 257 ? -7.671 3.699 15.354 1.00 97.56 257 ARG A CA 1
ATOM 1970 C C . ARG A 1 257 ? -8.513 2.565 15.929 1.00 97.56 257 ARG A C 1
ATOM 1972 O O . ARG A 1 257 ? -9.209 1.893 15.177 1.00 97.56 257 ARG A O 1
ATOM 1979 N N . LEU A 1 258 ? -8.498 2.395 17.249 1.00 98.50 258 LEU A N 1
ATOM 1980 C CA . LEU A 1 258 ? -9.360 1.450 17.966 1.00 98.50 258 LEU A CA 1
ATOM 1981 C C . LEU A 1 258 ? -10.593 2.183 18.516 1.00 98.50 258 LEU A C 1
ATOM 1983 O O . LEU A 1 258 ? -10.462 3.232 19.151 1.00 98.50 258 LEU A O 1
ATOM 1987 N N . GLN A 1 259 ? -11.790 1.645 18.281 1.00 98.56 259 GLN A N 1
ATOM 1988 C CA . GLN A 1 259 ? -13.025 2.106 18.913 1.00 98.56 259 GLN A CA 1
ATOM 1989 C C . GLN A 1 259 ? -13.587 1.035 19.843 1.00 98.56 259 GLN A C 1
ATOM 1991 O O . GLN A 1 259 ? -13.575 -0.146 19.505 1.00 98.56 259 GLN A O 1
ATOM 1996 N N . LEU A 1 260 ? -14.119 1.481 20.979 1.00 98.56 260 LEU A N 1
ATOM 1997 C CA . LEU A 1 260 ? -14.768 0.659 21.996 1.00 98.56 260 LEU A CA 1
ATOM 1998 C C . LEU A 1 260 ? -16.171 1.204 22.277 1.00 98.56 260 LEU A C 1
ATOM 2000 O O . LEU A 1 260 ? -16.367 2.421 22.308 1.00 98.56 260 LEU A O 1
ATOM 2004 N N . LEU A 1 261 ? -17.132 0.319 22.507 1.00 98.50 261 LEU A N 1
ATOM 2005 C CA . LEU A 1 261 ? -18.505 0.633 22.888 1.00 98.50 261 LEU A CA 1
ATOM 2006 C C . LEU A 1 261 ? -18.889 -0.248 24.077 1.00 98.50 261 LEU A C 1
ATOM 2008 O O . LEU A 1 261 ? -19.008 -1.461 23.936 1.00 98.50 261 LEU A O 1
ATOM 2012 N N . ALA A 1 262 ? -19.097 0.362 25.243 1.00 98.25 262 ALA A N 1
ATOM 2013 C CA . ALA A 1 262 ? -19.591 -0.348 26.416 1.00 98.25 262 ALA A CA 1
ATOM 2014 C C . ALA A 1 262 ? -21.124 -0.372 26.423 1.00 98.25 262 ALA A C 1
ATOM 2016 O O . ALA A 1 262 ? -21.769 0.673 26.311 1.00 98.25 262 ALA A O 1
ATOM 2017 N N . THR A 1 263 ? -21.718 -1.554 26.590 1.00 97.25 263 THR A N 1
ATOM 2018 C CA . THR A 1 263 ? -23.185 -1.703 26.692 1.00 97.25 263 THR A CA 1
ATOM 2019 C C . THR A 1 263 ? -23.717 -1.409 28.098 1.00 97.25 263 THR A C 1
ATOM 2021 O O . THR A 1 263 ? -24.895 -1.089 28.275 1.00 97.25 263 THR A O 1
ATOM 2024 N N . THR A 1 264 ? -22.833 -1.417 29.100 1.00 96.69 264 THR A N 1
ATOM 2025 C CA . THR A 1 264 ? -23.128 -1.072 30.495 1.00 96.69 264 THR A CA 1
ATOM 2026 C C . THR A 1 264 ? -22.292 0.116 30.984 1.00 96.69 264 THR A C 1
ATOM 2028 O O . THR A 1 264 ? -21.310 0.510 30.355 1.00 96.69 264 THR A O 1
ATOM 2031 N N . ALA A 1 265 ? -22.715 0.732 32.088 1.00 97.44 265 ALA A N 1
ATOM 2032 C CA . ALA A 1 265 ? -21.984 1.821 32.734 1.00 97.44 265 ALA A CA 1
ATOM 2033 C C . ALA A 1 265 ? -20.872 1.281 33.651 1.00 97.44 265 ALA A C 1
ATOM 2035 O O . ALA A 1 265 ? -20.874 0.108 34.011 1.00 97.44 265 ALA A O 1
ATOM 2036 N N . GLY A 1 266 ? -19.937 2.148 34.047 1.00 96.81 266 GLY A N 1
ATOM 2037 C CA . GLY A 1 266 ? -18.869 1.799 34.996 1.00 96.81 266 GLY A CA 1
ATOM 2038 C C . GLY A 1 266 ? -17.692 1.027 34.393 1.00 96.81 266 GLY A C 1
ATOM 2039 O O . GLY A 1 266 ? -16.761 0.686 35.116 1.00 96.81 266 GLY A O 1
ATOM 2040 N N . VAL A 1 267 ? -17.691 0.790 33.078 1.00 98.19 267 VAL A N 1
ATOM 2041 C CA . VAL A 1 267 ? -16.593 0.092 32.403 1.00 98.19 267 VAL A CA 1
ATOM 2042 C C . VAL A 1 267 ? -15.407 1.032 32.202 1.00 98.19 267 VAL A C 1
ATOM 2044 O O . VAL A 1 267 ? -15.550 2.146 31.691 1.00 98.19 267 VAL A O 1
ATOM 2047 N N . THR A 1 268 ? -14.219 0.560 32.565 1.00 98.25 268 THR A N 1
ATOM 2048 C CA . THR A 1 268 ? -12.958 1.287 32.406 1.00 98.25 268 THR A CA 1
ATOM 2049 C C . THR A 1 268 ? -11.966 0.437 31.625 1.00 98.25 268 THR A C 1
ATOM 2051 O O . THR A 1 268 ? -11.701 -0.699 32.000 1.00 98.25 268 THR A O 1
ATOM 2054 N N . LEU A 1 269 ? -11.390 0.988 30.557 1.00 98.19 269 LEU A N 1
ATOM 2055 C CA . LEU A 1 269 ? -10.189 0.428 29.938 1.00 98.19 269 LEU A CA 1
ATOM 2056 C C . LEU A 1 269 ? -9.000 0.743 30.841 1.00 98.19 269 LEU A C 1
ATOM 2058 O O . LEU A 1 269 ? -8.717 1.918 31.079 1.00 98.19 269 LEU A O 1
ATOM 2062 N N . VAL A 1 270 ? -8.351 -0.295 31.355 1.00 97.88 270 VAL A N 1
ATOM 2063 C CA . VAL A 1 270 ? -7.280 -0.179 32.354 1.00 97.88 270 VAL A CA 1
ATOM 2064 C C . VAL A 1 270 ? -5.909 -0.537 31.792 1.00 97.88 270 VAL A C 1
ATOM 2066 O O . VAL A 1 270 ? -4.911 -0.059 32.311 1.00 97.88 270 VAL A O 1
ATOM 2069 N N . ASP A 1 271 ? -5.858 -1.348 30.737 1.00 97.88 271 ASP A N 1
ATOM 2070 C CA . ASP A 1 271 ? -4.621 -1.684 30.037 1.00 97.88 271 ASP A CA 1
ATOM 2071 C C . ASP A 1 271 ? -4.911 -1.911 28.550 1.00 97.88 271 ASP A C 1
ATOM 2073 O O . ASP A 1 271 ? -5.977 -2.438 28.202 1.00 97.88 271 ASP A O 1
ATOM 2077 N N . LEU A 1 272 ? -4.004 -1.467 27.684 1.00 98.38 272 LEU A N 1
ATOM 2078 C CA . LEU A 1 272 ? -4.097 -1.653 26.242 1.00 98.38 272 LEU A CA 1
ATOM 2079 C C . LEU A 1 272 ? -2.700 -1.769 25.628 1.00 98.38 272 LEU A C 1
ATOM 2081 O O . LEU A 1 272 ? -1.934 -0.806 25.628 1.00 98.38 272 LEU A O 1
ATOM 2085 N N . ASP A 1 273 ? -2.452 -2.908 24.994 1.00 98.19 273 ASP A N 1
ATOM 2086 C CA . ASP A 1 273 ? -1.341 -3.133 24.079 1.00 98.19 273 ASP A CA 1
ATOM 2087 C C . ASP A 1 273 ? -1.859 -3.163 22.651 1.00 98.19 273 ASP A C 1
ATOM 2089 O O . ASP A 1 273 ? -2.765 -3.931 22.331 1.00 98.19 273 ASP A O 1
ATOM 2093 N N . VAL A 1 274 ? -1.276 -2.351 21.774 1.00 98.19 274 VAL A N 1
ATOM 2094 C CA . VAL A 1 274 ? -1.558 -2.387 20.340 1.00 98.19 274 VAL A CA 1
ATOM 2095 C C . VAL A 1 274 ? -0.272 -2.639 19.581 1.00 98.19 274 VAL A C 1
ATOM 2097 O O . VAL A 1 274 ? 0.634 -1.807 19.594 1.00 98.19 274 VAL A O 1
ATOM 2100 N N . THR A 1 275 ? -0.228 -3.751 18.860 1.00 97.81 275 THR A N 1
ATOM 2101 C CA . THR A 1 275 ? 0.810 -4.043 17.875 1.00 97.81 275 THR A CA 1
ATOM 2102 C C . THR A 1 275 ? 0.226 -3.878 16.484 1.00 97.81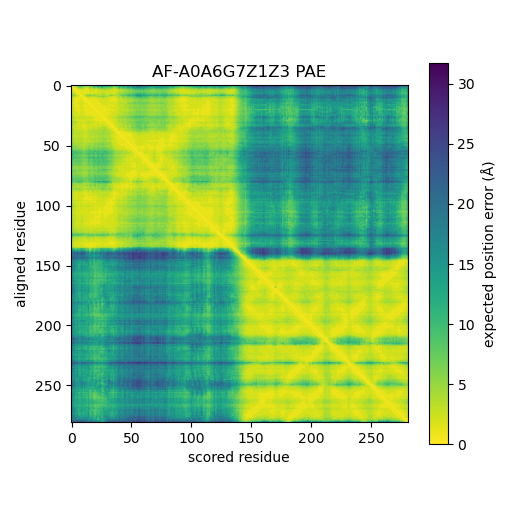 275 THR A C 1
ATOM 2104 O O . THR A 1 275 ? -0.851 -4.389 16.180 1.00 97.81 275 THR A O 1
ATOM 2107 N N . THR A 1 276 ? 0.936 -3.148 15.635 1.00 96.56 276 THR A N 1
ATOM 2108 C CA . THR A 1 276 ? 0.647 -3.056 14.209 1.00 96.56 276 THR A CA 1
ATOM 2109 C C . THR A 1 276 ? 1.890 -3.426 13.431 1.00 96.56 276 THR A C 1
ATOM 2111 O O . THR A 1 276 ? 2.898 -2.725 13.527 1.00 96.56 276 THR A O 1
ATOM 2114 N N . ASP A 1 277 ? 1.790 -4.467 12.624 1.00 94.06 277 ASP A N 1
ATOM 2115 C CA . ASP A 1 277 ? 2.794 -4.826 11.640 1.00 94.06 277 ASP A CA 1
ATOM 2116 C C . ASP A 1 277 ? 2.340 -4.236 10.314 1.00 94.06 277 ASP A C 1
ATOM 2118 O O . ASP A 1 277 ? 1.336 -4.661 9.745 1.00 94.06 277 ASP A O 1
ATOM 2122 N N . THR A 1 278 ? 3.016 -3.179 9.865 1.00 89.69 278 THR A N 1
ATOM 2123 C CA . THR A 1 278 ? 2.655 -2.503 8.615 1.00 89.69 278 THR A CA 1
ATOM 2124 C C . THR A 1 278 ? 3.702 -2.788 7.560 1.00 89.69 278 THR A C 1
ATOM 2126 O O . THR A 1 278 ? 4.862 -2.438 7.743 1.00 89.69 278 THR A O 1
ATOM 2129 N N . ARG A 1 279 ? 3.286 -3.358 6.434 1.00 83.75 279 ARG A N 1
ATOM 2130 C CA . ARG A 1 279 ? 4.092 -3.425 5.219 1.00 83.75 279 ARG A CA 1
ATOM 2131 C C . ARG A 1 279 ? 3.879 -2.127 4.440 1.00 83.75 279 ARG A C 1
ATOM 2133 O O . ARG A 1 279 ? 2.761 -1.935 3.949 1.00 83.75 279 ARG A O 1
ATOM 2140 N N . PRO A 1 280 ? 4.877 -1.226 4.360 1.00 76.31 280 PRO A N 1
ATOM 2141 C CA . PRO A 1 280 ? 4.706 0.057 3.697 1.00 76.31 280 PRO A CA 1
ATOM 2142 C C . PRO A 1 280 ? 4.296 -0.097 2.232 1.00 76.31 280 PRO A C 1
ATOM 2144 O O . PRO A 1 280 ? 4.696 -1.046 1.559 1.00 76.31 280 PRO A O 1
ATOM 2147 N N . ALA A 1 281 ? 3.505 0.865 1.767 1.00 65.25 281 ALA A N 1
ATOM 2148 C CA . ALA A 1 281 ? 3.210 1.097 0.360 1.00 65.25 281 ALA A CA 1
ATOM 2149 C C . ALA A 1 281 ? 4.435 1.604 -0.398 1.00 65.25 281 ALA A C 1
ATOM 2151 O O . ALA A 1 281 ? 5.054 2.579 0.099 1.00 65.25 281 ALA A O 1
#

Solvent-accessible surface area (backbone atoms only — not comparable to full-atom values): 15034 Å² total; per-residue (Å²): 130,83,71,64,32,77,76,48,100,91,34,32,18,24,55,67,50,31,52,31,52,53,51,42,42,76,43,62,42,54,82,63,70,77,45,33,44,40,55,69,68,54,39,42,50,54,31,56,75,31,31,43,75,43,91,47,94,84,50,34,50,92,70,62,44,69,49,71,55,97,90,42,51,29,15,30,76,44,90,89,58,81,66,57,52,72,95,68,39,47,26,62,61,14,33,24,38,30,31,42,84,72,20,28,65,47,39,76,75,51,22,62,75,51,28,28,35,68,49,77,68,30,68,37,90,90,40,61,36,87,39,40,30,40,52,49,87,65,75,94,45,85,67,83,53,39,50,71,43,77,36,58,24,64,64,74,40,80,40,53,53,78,37,81,39,73,43,54,40,29,73,87,58,48,44,62,71,43,67,70,39,20,42,35,44,34,40,36,44,37,34,31,37,53,37,50,66,79,39,47,35,42,35,29,48,31,37,27,40,17,40,83,86,60,76,58,69,43,81,78,45,78,52,72,78,37,81,32,62,20,33,88,58,67,24,69,41,71,46,72,50,72,52,70,32,50,64,60,85,76,74,45,45,43,30,35,30,43,34,38,28,24,72,48,65,74,25,24,42,43,36,36,40,37,39,30,38,29,37,67,98

pLDDT: mean 91.96, std 8.48, range [48.34, 98.62]

Foldseek 3Di:
DQDWDDQDDPATAHPLLSVLVVQLVVQPQDDFFPAFADALVRLVVVQVVFKDFAPDPPGCEPLSDWDAEPNTIIHGHDPPADGDHRPPDVSNNRFKTFGDPPNLVVCDVCVVVSQWDDDPQCVDPSHPRSRMIGGDDDPPCPQVLWDKDKEKDQDKDFADAQDKDWDQRHPVRHFFLDQFFAKKKKKKKFKKFPQDAFWKKKKWKFKWKAFPVRPDTDTPGTFDIDIFGDDPGMTIDMYIGIDGQHDDDDRITIGIGMIMHGNDGPMMTRIMMMIMTGNHD

Sequence (281 aa):
MTALVEVASDRRLAPAPASDYLRALELGAPPGITSATRDPAEQITTFLDRYRPATSKDDVGPYGDVGVWRGVRYVRISAKGTVAVPGTSLHERGNALDIPEPARAWFHQYGARFG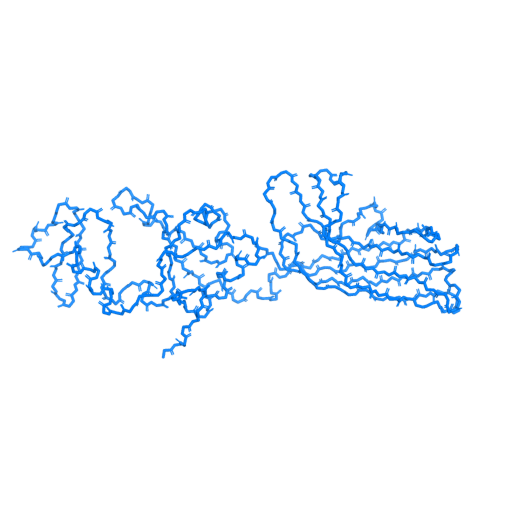WHNPAWAKHAGTYEPWHFEHTPMPTRDEDDMIRTTKHRTKNVALPKGQWKTAPIDDAGNTSASTTAGHFDALATLRLHGLARGAEVQARFVVVETDAAGKSARIVHRLPLTEIIGTSGDSFGQVAAKGVLALIAGKRERRLRLQLLATTAGVTLVDLDVTTDTRPA

Nearest PDB structures (foldseek):
  1gff-assembly1_2  TM=5.194E-01  e=3.803E-03  Escherichia phage G4
  1m06-assembly1_G  TM=4.835E-01  e=3.208E-03  Escherichia phage alpha3
  1al0-assembly1_G  TM=4.957E-01  e=5.987E-03  Sinsheimervirus phiX174
  6x82-assembly1_A  TM=3.977E-01  e=2.557E-03  Homo sapiens
  7kp8-assembly1_C  TM=4.343E-01  e=1.251E-02  Mus musculus

Mean predicted aligned error: 9.44 Å

Secondary structure (DSSP, 8-state):
-PPPEEEETTEEE-HHHHHHHHHHHHTTPPP--SB----HHHHHHHHHHHEEE-SSTT--TTT--EEEETTEEEEE--SS---PPTT--SGGGT-EEE--TTHHHHHHHHGGGGTEE--GGGGSTTS--TTEEEE-PPP--TTTT-EEEEEEE-S-EEPPBTSEEEPPSSTT----SB---EEEEEEEEEEEES--TT-EEEEEEEEEEEETTS-S-EEEEEPPPEEEE--SS-EEEEEEEEEEE---SSSEEEEEEEEEEESSSS-EEEEEEEEEEEEE-